Protein AF-A0A9X0A3I8-F1 (afdb_monomer_lite)

Foldseek 3Di:
DVVVVVVVVVVVVVVVVVVVVVVVVVVVVVVVVVVVVVVVVVVVVVVVVVVVVVLVVLQKWKKWKFWPDFAFQPDDDPPPDPPDDDDDDDDDDDDDDDDDDDDDDDDDDDDDDDDDDDPPVPPPQDLRLVLQVLLVVPVQLVVQLVCCCCPVLVWAFDDFDGSTTMTITGDPALVSLVSVVVCQVVCVNQVSNCVSRVDPVSCVVSNTPDIHMDIDTDVVSSVSSNVSRDDPVPPDDD

Structure (mmCIF, N/CA/C/O backbone):
data_AF-A0A9X0A3I8-F1
#
_entry.id   AF-A0A9X0A3I8-F1
#
loop_
_atom_site.group_PDB
_atom_site.id
_atom_site.type_symbol
_atom_site.label_atom_id
_atom_site.label_alt_id
_atom_site.label_comp_id
_atom_site.label_asym_id
_atom_site.label_entity_id
_atom_site.label_seq_id
_atom_site.pdbx_PDB_ins_code
_atom_site.Cartn_x
_atom_site.Cartn_y
_atom_site.Cartn_z
_atom_site.occupancy
_atom_site.B_iso_or_equiv
_atom_site.auth_seq_id
_atom_site.auth_comp_id
_atom_site.auth_asym_id
_atom_site.auth_atom_id
_atom_site.pdbx_PDB_model_num
ATOM 1 N N . MET A 1 1 ? -53.015 10.869 75.322 1.00 75.69 1 MET A N 1
ATOM 2 C CA . MET A 1 1 ? -53.652 10.771 73.984 1.00 75.69 1 MET A CA 1
ATOM 3 C C . MET A 1 1 ? -52.998 11.677 72.939 1.00 75.69 1 MET A C 1
ATOM 5 O O . MET A 1 1 ? -52.581 11.148 71.920 1.00 75.69 1 MET A O 1
ATOM 9 N N . LYS A 1 2 ? -52.857 12.996 73.162 1.00 89.44 2 LYS A N 1
ATOM 10 C CA . LYS A 1 2 ? -52.248 13.924 72.181 1.00 89.44 2 LYS A CA 1
ATOM 11 C C . LYS A 1 2 ? -50.788 13.577 71.830 1.00 89.44 2 LYS A C 1
ATOM 13 O O . LYS A 1 2 ? -50.486 13.350 70.673 1.00 89.44 2 LYS A O 1
ATOM 18 N N . GLN A 1 3 ? -49.943 13.371 72.839 1.00 91.38 3 GLN A N 1
ATOM 19 C CA . GLN A 1 3 ? -48.523 13.037 72.652 1.00 91.38 3 GLN A CA 1
ATOM 20 C C . GLN A 1 3 ? -48.273 11.748 71.850 1.00 91.38 3 GLN A C 1
ATOM 22 O O . GLN A 1 3 ? -47.384 11.707 71.010 1.00 91.38 3 GLN A O 1
ATOM 27 N N . VAL A 1 4 ? -49.083 10.707 72.068 1.00 91.19 4 VAL A N 1
ATOM 28 C CA . VAL A 1 4 ? -48.993 9.446 71.306 1.00 91.19 4 VAL A CA 1
ATOM 29 C C . VAL A 1 4 ? -49.373 9.665 69.837 1.00 91.19 4 VAL A C 1
ATOM 31 O O . VAL A 1 4 ? -48.761 9.085 68.948 1.00 91.19 4 VAL A O 1
ATOM 34 N N . ARG A 1 5 ? -50.357 10.532 69.568 1.00 92.00 5 ARG A N 1
ATOM 35 C CA . ARG A 1 5 ? -50.772 10.894 68.207 1.00 92.00 5 ARG A CA 1
ATOM 36 C C . ARG A 1 5 ? -49.678 11.672 67.475 1.00 92.00 5 ARG A C 1
ATOM 38 O O . ARG A 1 5 ? -49.392 11.355 66.327 1.00 92.00 5 ARG A O 1
ATOM 45 N N . ASP A 1 6 ? -49.052 12.628 68.156 1.00 94.25 6 ASP A N 1
ATOM 46 C CA . ASP A 1 6 ? -47.972 13.441 67.591 1.00 94.25 6 ASP A CA 1
ATOM 47 C C . ASP A 1 6 ? -46.740 12.570 67.269 1.00 94.25 6 ASP A C 1
ATOM 49 O O . ASP A 1 6 ? -46.165 12.677 66.187 1.00 94.25 6 ASP A O 1
ATOM 53 N N . GLN A 1 7 ? -46.390 11.624 68.154 1.00 92.81 7 GLN A N 1
ATOM 54 C CA . GLN A 1 7 ? -45.328 10.640 67.900 1.00 92.81 7 GLN A CA 1
ATOM 55 C C . GLN A 1 7 ? -45.649 9.721 66.716 1.00 92.81 7 GLN A C 1
ATOM 57 O O . GLN A 1 7 ? -44.792 9.499 65.863 1.00 92.81 7 GLN A O 1
ATOM 62 N N . LEU A 1 8 ? -46.882 9.212 66.626 1.00 93.00 8 LEU A N 1
ATOM 63 C CA . LEU A 1 8 ? -47.307 8.364 65.509 1.00 93.00 8 LEU A CA 1
ATOM 64 C C . LEU A 1 8 ? -47.253 9.122 64.173 1.00 93.00 8 LEU A C 1
ATOM 66 O O . LEU A 1 8 ? -46.845 8.562 63.157 1.00 93.00 8 LEU A O 1
ATOM 70 N N . GLN A 1 9 ? -47.627 10.402 64.178 1.00 93.62 9 GLN A N 1
ATOM 71 C CA . GLN A 1 9 ? -47.572 11.255 62.996 1.00 93.62 9 GLN A CA 1
ATOM 72 C C . GLN A 1 9 ? -46.126 11.518 62.558 1.00 93.62 9 GLN A C 1
ATOM 74 O O . GLN A 1 9 ? -45.837 11.408 61.370 1.00 93.62 9 GLN A O 1
ATOM 79 N N . GLN A 1 10 ? -45.210 11.762 63.501 1.00 93.12 10 GLN A N 1
ATOM 80 C CA . GLN A 1 10 ? -43.783 11.916 63.207 1.00 93.12 10 GLN A CA 1
ATOM 81 C C . GLN A 1 10 ? -43.173 10.646 62.600 1.00 93.12 10 GLN A C 1
ATOM 83 O O . GLN A 1 10 ? -42.452 10.722 61.607 1.00 93.12 10 GLN A O 1
ATOM 88 N N . VAL A 1 11 ? -43.481 9.476 63.169 1.00 94.12 11 VAL A N 1
ATOM 89 C CA . VAL A 1 11 ? -43.005 8.187 62.642 1.00 94.12 11 VAL A CA 1
ATOM 90 C C . VAL A 1 11 ? -43.512 7.966 61.218 1.00 94.12 11 VAL A C 1
ATOM 92 O O . VAL A 1 11 ? -42.743 7.562 60.353 1.00 94.12 11 VAL A O 1
ATOM 95 N N . ASN A 1 12 ? -44.779 8.280 60.945 1.00 92.50 12 ASN A N 1
ATOM 96 C CA . ASN A 1 12 ? -45.363 8.108 59.617 1.00 92.50 12 ASN A CA 1
ATOM 97 C C . ASN A 1 12 ? -44.726 9.039 58.567 1.00 92.50 12 ASN A C 1
ATOM 99 O O . ASN A 1 12 ? -44.522 8.637 57.423 1.00 92.50 12 ASN A O 1
ATOM 103 N N . THR A 1 13 ? -44.377 10.271 58.953 1.00 94.62 13 THR A N 1
ATOM 104 C CA . THR A 1 13 ? -43.636 11.197 58.082 1.00 94.62 13 THR A CA 1
ATOM 105 C C . THR A 1 13 ? -42.234 10.668 57.790 1.00 94.62 13 THR A C 1
ATOM 107 O O . THR A 1 13 ? -41.889 10.529 56.624 1.00 94.62 13 THR A O 1
ATOM 110 N N . ASN A 1 14 ? -41.487 10.241 58.817 1.00 94.69 14 ASN A N 1
ATOM 111 C CA . ASN A 1 14 ? -40.156 9.655 58.630 1.00 94.69 14 ASN A CA 1
ATOM 112 C C . ASN A 1 14 ? -40.184 8.426 57.710 1.00 94.69 14 ASN A C 1
ATOM 114 O O . ASN A 1 14 ? -39.319 8.292 56.851 1.00 94.69 14 ASN A O 1
ATOM 118 N N . VAL A 1 15 ? -41.174 7.536 57.865 1.00 95.06 15 VAL A N 1
ATOM 119 C CA . VAL A 1 15 ? -41.326 6.360 56.991 1.00 95.06 15 VAL A CA 1
ATOM 120 C C . VAL A 1 15 ? -41.566 6.789 55.544 1.00 95.06 15 VAL A C 1
ATOM 122 O O . VAL A 1 15 ? -40.943 6.235 54.643 1.00 95.06 15 VAL A O 1
ATOM 125 N N . ARG A 1 16 ? -42.418 7.794 55.305 1.00 94.56 16 ARG A N 1
ATOM 126 C CA . ARG A 1 16 ? -42.680 8.315 53.955 1.00 94.56 16 ARG A CA 1
ATOM 127 C C . ARG A 1 16 ? -41.427 8.927 53.327 1.00 94.56 16 ARG A C 1
ATOM 129 O O . ARG A 1 16 ? -41.131 8.622 52.176 1.00 94.56 16 ARG A O 1
ATOM 136 N N . ASP A 1 17 ? -40.686 9.727 54.086 1.00 95.00 17 ASP A N 1
ATOM 137 C CA . ASP A 1 17 ? -39.448 10.360 53.620 1.00 95.00 17 ASP A CA 1
ATOM 138 C C . ASP A 1 17 ? -38.384 9.300 53.291 1.00 95.00 17 ASP A C 1
ATOM 140 O O . ASP A 1 17 ? -37.730 9.355 52.251 1.00 95.00 17 ASP A O 1
ATOM 144 N N . GLN A 1 18 ? -38.269 8.262 54.124 1.00 94.81 18 GLN A N 1
ATOM 145 C CA . GLN A 1 18 ? -37.358 7.140 53.892 1.00 94.81 18 GLN A CA 1
ATOM 146 C C . GLN A 1 18 ? -37.780 6.296 52.676 1.00 94.81 18 GLN A C 1
ATOM 148 O O . GLN A 1 18 ? -36.931 5.791 51.938 1.00 94.81 18 GLN A O 1
ATOM 153 N N . GLN A 1 19 ? -39.086 6.159 52.427 1.00 94.75 19 GLN A N 1
ATOM 154 C CA . GLN A 1 19 ? -39.614 5.521 51.221 1.00 94.75 19 GLN A CA 1
ATOM 155 C C . GLN A 1 19 ? -39.255 6.327 49.964 1.00 94.75 19 GLN A C 1
ATOM 157 O O . GLN A 1 19 ? -38.851 5.730 48.969 1.00 94.75 19 GLN A O 1
ATOM 162 N N . GLN A 1 20 ? -39.355 7.661 50.024 1.00 95.69 20 GLN A N 1
ATOM 163 C CA . GLN A 1 20 ? -39.014 8.552 48.913 1.00 95.69 20 GLN A CA 1
ATOM 164 C C . GLN A 1 20 ? -37.526 8.470 48.565 1.00 95.69 20 GLN A C 1
ATOM 166 O O . GLN A 1 20 ? -37.186 8.259 47.407 1.00 95.69 20 GLN A O 1
ATOM 171 N N . VAL A 1 21 ? -36.643 8.517 49.565 1.00 96.31 21 VAL A N 1
ATOM 172 C CA . VAL A 1 21 ? -35.193 8.371 49.352 1.00 96.31 21 VAL A CA 1
ATOM 173 C C . VAL A 1 21 ? -34.853 7.044 48.663 1.00 96.31 21 VAL A C 1
ATOM 175 O O . VAL A 1 21 ? -33.993 7.003 47.789 1.00 96.31 21 VAL A O 1
ATOM 178 N N . ASN A 1 22 ? -35.540 5.950 49.006 1.00 95.56 22 ASN A N 1
ATOM 179 C CA . ASN A 1 22 ? -35.328 4.664 48.334 1.00 95.56 22 ASN A CA 1
ATOM 180 C C . ASN A 1 22 ? -35.765 4.668 46.860 1.00 95.56 22 ASN A C 1
ATOM 182 O O . ASN A 1 22 ? -35.171 3.949 46.055 1.00 95.56 22 ASN A O 1
ATOM 186 N N . VAL A 1 23 ? -36.806 5.431 46.511 1.00 96.31 23 VAL A N 1
ATOM 187 C CA . VAL A 1 23 ? -37.228 5.622 45.115 1.00 96.31 23 VAL A CA 1
ATOM 188 C C . VAL A 1 23 ? -36.182 6.450 44.375 1.00 96.31 23 VAL A C 1
ATOM 190 O O . VAL A 1 23 ? -35.670 5.983 43.363 1.00 96.31 23 VAL A O 1
ATOM 193 N N . ASP A 1 24 ? -35.767 7.586 44.937 1.00 97.19 24 ASP A N 1
ATOM 194 C CA . ASP A 1 24 ? -34.771 8.471 44.323 1.00 97.19 24 ASP A CA 1
ATOM 195 C C . ASP A 1 24 ? -33.435 7.744 44.077 1.00 97.19 24 ASP A C 1
ATOM 197 O O . ASP A 1 24 ? -32.852 7.849 42.998 1.00 97.19 24 ASP A O 1
ATOM 201 N N . ILE A 1 25 ? -32.964 6.943 45.043 1.00 97.12 25 ILE A N 1
ATOM 202 C CA . ILE A 1 25 ? -31.752 6.120 44.886 1.00 97.12 25 ILE A CA 1
ATOM 203 C C . ILE A 1 25 ? -31.923 5.105 43.753 1.00 97.12 25 ILE A C 1
ATOM 205 O O . ILE A 1 25 ? -30.993 4.881 42.978 1.00 97.12 25 ILE A O 1
ATOM 209 N N . ARG A 1 26 ? -33.092 4.464 43.644 1.00 97.00 26 ARG A N 1
ATOM 210 C CA . ARG A 1 26 ? -33.352 3.485 42.582 1.00 97.00 26 ARG A CA 1
ATOM 211 C C . ARG A 1 26 ? -33.314 4.146 41.209 1.00 97.00 26 ARG A C 1
ATOM 213 O O . ARG A 1 26 ? -32.703 3.581 40.304 1.00 97.00 26 ARG A O 1
ATOM 220 N N . ASP A 1 27 ? -33.923 5.316 41.078 1.00 97.62 27 ASP A N 1
ATOM 221 C CA . ASP A 1 27 ? -33.960 6.065 39.825 1.00 97.62 27 ASP A CA 1
ATOM 222 C C . ASP A 1 27 ? -32.547 6.519 39.427 1.00 97.62 27 ASP A C 1
ATOM 224 O O . ASP A 1 27 ? -32.133 6.322 38.284 1.00 97.62 27 ASP A O 1
ATOM 228 N N . GLN A 1 28 ? -31.747 7.000 40.387 1.00 97.31 28 GLN A N 1
ATOM 229 C CA . GLN A 1 28 ? -30.330 7.315 40.162 1.00 97.31 28 GLN A CA 1
ATOM 230 C C . GLN A 1 28 ? -29.519 6.087 39.730 1.00 97.31 28 GLN A C 1
ATOM 232 O O . GLN A 1 28 ? -28.737 6.167 38.784 1.00 97.31 28 GLN A O 1
ATOM 237 N N . LEU A 1 29 ? -29.707 4.932 40.379 1.00 96.69 29 LEU A N 1
ATOM 238 C CA . LEU A 1 29 ? -29.025 3.691 39.996 1.00 96.69 29 LEU A CA 1
ATOM 239 C C . LEU A 1 29 ? -29.421 3.227 38.589 1.00 96.69 29 LEU A C 1
ATOM 241 O O . LEU A 1 29 ? -28.570 2.739 37.844 1.00 96.69 29 LEU A O 1
ATOM 245 N N . GLN A 1 30 ? -30.690 3.385 38.208 1.00 97.06 30 GLN A N 1
ATOM 246 C CA . GLN A 1 30 ? -31.147 3.088 36.851 1.00 97.06 30 GLN A CA 1
ATOM 247 C C . GLN A 1 30 ? -30.516 4.031 35.828 1.00 97.06 30 GLN A C 1
ATOM 249 O O . GLN A 1 30 ? -30.031 3.558 34.800 1.00 97.06 30 GLN A O 1
ATOM 254 N N . GLN A 1 31 ? -30.460 5.329 36.129 1.00 97.44 31 GLN A N 1
ATOM 255 C CA . GLN A 1 31 ? -29.823 6.319 35.268 1.00 97.44 31 GLN A CA 1
ATOM 256 C C . GLN A 1 31 ? -28.335 6.010 35.066 1.00 97.44 31 GLN A C 1
ATOM 258 O O . GLN A 1 31 ? -27.887 5.920 33.927 1.00 97.44 31 GLN A O 1
ATOM 263 N N . ILE A 1 32 ? -27.594 5.747 36.147 1.00 97.31 32 ILE A N 1
ATOM 264 C CA . ILE A 1 32 ? -26.177 5.358 36.075 1.00 97.31 32 ILE A CA 1
ATOM 265 C C . ILE A 1 32 ? -26.017 4.063 35.271 1.00 97.31 32 ILE A C 1
ATOM 267 O O . ILE A 1 32 ? -25.112 3.947 34.450 1.00 97.31 32 ILE A O 1
ATOM 271 N N . SER A 1 33 ? -26.899 3.077 35.464 1.00 97.81 33 SER A N 1
ATOM 272 C CA . SER A 1 33 ? -26.845 1.828 34.699 1.00 97.81 33 SER A CA 1
ATOM 273 C C . SER A 1 33 ? -27.061 2.046 33.201 1.00 97.81 33 SER A C 1
ATOM 275 O O . SER A 1 33 ? -26.427 1.352 32.402 1.00 97.81 33 SER A O 1
ATOM 277 N N . MET A 1 34 ? -27.951 2.965 32.820 1.00 97.25 34 MET A N 1
ATOM 278 C CA . MET A 1 34 ? -28.146 3.351 31.423 1.00 97.25 34 MET A CA 1
ATOM 279 C C . MET A 1 34 ? -26.907 4.059 30.879 1.00 97.25 34 MET A C 1
ATOM 281 O O . MET A 1 34 ? -26.377 3.628 29.864 1.00 97.25 34 MET A O 1
ATOM 285 N N . GLU A 1 35 ? -26.385 5.050 31.600 1.00 97.81 35 GLU A N 1
ATOM 286 C CA . GLU A 1 35 ? -25.208 5.821 31.187 1.00 97.81 35 GLU A CA 1
ATOM 287 C C . GLU A 1 35 ? -23.963 4.936 31.010 1.00 97.81 35 GLU A C 1
ATOM 289 O O . GLU A 1 35 ? -23.257 5.038 30.009 1.00 97.81 35 GLU A O 1
ATOM 294 N N . VAL A 1 36 ? -23.734 3.983 31.920 1.00 97.38 36 VAL A N 1
ATOM 295 C CA . VAL A 1 36 ? -22.651 2.993 31.791 1.00 97.38 36 VAL A CA 1
ATOM 296 C C . VAL A 1 36 ? -22.848 2.105 30.562 1.00 97.38 36 VAL A C 1
ATOM 298 O O . VAL A 1 36 ? -21.876 1.796 29.874 1.00 97.38 36 VAL A O 1
ATOM 301 N N . ARG A 1 37 ? -24.084 1.686 30.262 1.00 97.75 37 ARG A N 1
ATOM 302 C CA . AR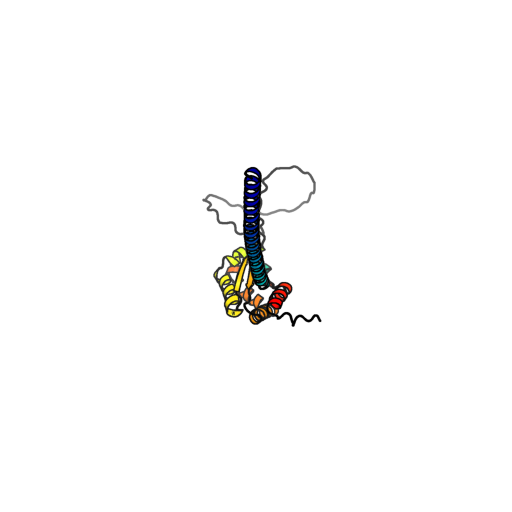G A 1 37 ? -24.380 0.868 29.076 1.00 97.75 37 ARG A CA 1
ATOM 303 C C . ARG A 1 37 ? -24.134 1.650 27.789 1.00 97.75 37 ARG A C 1
ATOM 305 O O . ARG A 1 37 ? -23.524 1.107 26.872 1.00 97.75 37 ARG A O 1
ATOM 312 N N . ASP A 1 38 ? -24.566 2.904 27.745 1.00 97.25 38 ASP A N 1
ATOM 313 C CA . ASP A 1 38 ? -24.389 3.776 26.586 1.00 97.25 38 ASP A CA 1
ATOM 314 C C . ASP A 1 38 ? -22.899 4.050 26.350 1.00 97.25 38 ASP A C 1
ATOM 316 O O . ASP A 1 38 ? -22.404 3.881 25.235 1.00 97.25 38 ASP A O 1
ATOM 320 N N . GLN A 1 39 ? -22.142 4.352 27.409 1.00 96.94 39 GLN A N 1
ATOM 321 C CA . GLN A 1 39 ? -20.694 4.531 27.308 1.00 96.94 39 GLN A CA 1
ATOM 322 C C . GLN A 1 39 ? -19.982 3.241 26.878 1.00 96.94 39 GLN A C 1
ATOM 324 O O . GLN A 1 39 ? -19.048 3.283 26.074 1.00 96.94 39 GLN A O 1
ATOM 329 N N . GLN A 1 40 ? -20.425 2.085 27.379 1.00 96.50 40 GLN A N 1
ATOM 330 C CA . GLN A 1 40 ? -19.893 0.794 26.953 1.00 96.50 40 GLN A CA 1
ATOM 331 C C . GLN A 1 40 ? -20.155 0.551 25.463 1.00 96.50 40 GLN A C 1
ATOM 333 O O . GLN A 1 40 ? -19.263 0.064 24.770 1.00 96.50 40 GLN A O 1
ATOM 338 N N . GLN A 1 41 ? -21.336 0.918 24.960 1.00 97.75 41 GLN A N 1
ATOM 339 C CA . GLN A 1 41 ? -21.661 0.799 23.542 1.00 97.75 41 GLN A CA 1
ATOM 340 C C . GLN A 1 41 ? -20.770 1.705 22.687 1.00 97.75 41 GLN A C 1
ATOM 342 O O . GLN A 1 41 ? -20.182 1.233 21.719 1.00 97.75 41 GLN A O 1
ATOM 347 N N . VAL A 1 42 ? -20.573 2.962 23.098 1.00 97.69 42 VAL A N 1
ATOM 348 C CA . VAL A 1 42 ? -19.651 3.887 22.418 1.00 97.69 42 VAL A CA 1
ATOM 349 C C . VAL A 1 42 ? -18.238 3.303 22.337 1.00 97.69 42 VAL A C 1
ATOM 351 O O . VAL A 1 42 ? -17.600 3.371 21.288 1.00 97.69 42 VAL A O 1
ATOM 354 N N . ASN A 1 43 ? -17.748 2.686 23.415 1.00 96.44 43 ASN A N 1
ATOM 355 C CA . ASN A 1 43 ? -16.424 2.061 23.423 1.00 96.44 43 ASN A CA 1
ATOM 356 C C . ASN A 1 43 ? -16.341 0.862 22.463 1.00 96.44 43 ASN A C 1
ATOM 358 O O . ASN A 1 43 ? -15.328 0.685 21.784 1.00 96.44 43 ASN A O 1
ATOM 362 N N . VAL A 1 44 ? -17.396 0.042 22.390 1.00 97.25 44 VAL A N 1
ATOM 363 C CA . VAL A 1 44 ? -17.482 -1.082 21.443 1.00 97.25 44 VAL A CA 1
ATOM 364 C C . VAL A 1 44 ? -17.450 -0.573 20.005 1.00 97.25 44 VAL A C 1
ATOM 366 O O . VAL A 1 44 ? -16.663 -1.079 19.204 1.00 97.25 44 VAL A O 1
ATOM 369 N N . ASP A 1 45 ? -18.238 0.452 19.693 1.00 96.81 45 ASP A N 1
ATOM 370 C CA . ASP A 1 45 ? -18.313 1.027 18.350 1.00 96.81 45 ASP A CA 1
ATOM 371 C C . ASP A 1 45 ? -16.965 1.640 17.934 1.00 96.81 45 ASP A C 1
ATOM 373 O O . ASP A 1 45 ? -16.495 1.426 16.815 1.00 96.81 45 ASP A O 1
ATOM 377 N N . GLN A 1 46 ? -16.280 2.335 18.852 1.00 96.88 46 GLN A N 1
ATOM 378 C CA . GLN A 1 46 ? -14.928 2.853 18.617 1.00 96.88 46 GLN A CA 1
ATOM 379 C C . GLN A 1 46 ? -13.920 1.733 18.346 1.00 96.88 46 GLN A C 1
ATOM 381 O O . GLN A 1 46 ? -13.116 1.842 17.421 1.00 96.88 46 GLN A O 1
ATOM 386 N N . PHE A 1 47 ? -13.958 0.647 19.120 1.00 96.06 47 PHE A N 1
ATOM 387 C CA . PHE A 1 47 ? -13.062 -0.490 18.913 1.00 96.06 47 PHE A CA 1
ATOM 388 C C . PHE A 1 47 ? -13.318 -1.177 17.565 1.00 96.06 47 PHE A C 1
ATOM 390 O O . PHE A 1 47 ? -12.376 -1.490 16.838 1.00 96.06 47 PHE A O 1
ATOM 397 N N . GLN A 1 48 ? -14.586 -1.350 17.186 1.00 94.44 48 GLN A N 1
ATOM 398 C CA . GLN A 1 48 ? -14.955 -1.873 15.869 1.00 94.44 48 GLN A CA 1
ATOM 399 C C . GLN A 1 48 ? -14.462 -0.961 14.742 1.00 94.44 48 GLN A C 1
ATOM 401 O O . GLN A 1 48 ? -13.894 -1.448 13.764 1.00 94.44 48 GLN A O 1
ATOM 406 N N . GLN A 1 49 ? -14.612 0.356 14.894 1.00 93.69 49 GLN A N 1
ATOM 407 C CA . GLN A 1 49 ? -14.112 1.324 13.923 1.00 93.69 49 GLN A CA 1
ATOM 408 C C . GLN A 1 49 ? -12.582 1.271 13.798 1.00 93.69 49 GLN A C 1
ATOM 410 O O . GLN A 1 49 ? -12.051 1.351 12.690 1.00 93.69 49 GLN A O 1
ATOM 415 N N . LEU A 1 50 ? -11.861 1.121 14.912 1.00 90.31 50 LEU A N 1
ATOM 416 C CA . LEU A 1 50 ? -10.405 0.971 14.901 1.00 90.31 50 LEU A CA 1
ATOM 417 C C . LEU A 1 50 ? -9.974 -0.314 14.194 1.00 90.31 50 LEU A C 1
ATOM 419 O O . LEU A 1 50 ? -9.064 -0.254 13.369 1.00 90.31 50 LEU A O 1
ATOM 423 N N . ASN A 1 51 ? -10.654 -1.434 14.443 1.00 88.19 51 ASN A N 1
ATOM 424 C CA . ASN A 1 51 ? -10.363 -2.693 13.758 1.00 88.19 51 ASN A CA 1
ATOM 425 C C . ASN A 1 51 ? -10.600 -2.584 12.250 1.00 88.19 51 ASN A C 1
ATOM 427 O O . ASN A 1 51 ? -9.714 -2.934 11.485 1.00 88.19 51 ASN A O 1
ATOM 431 N N . GLN A 1 52 ? -11.711 -1.985 11.811 1.00 86.38 52 GLN A N 1
ATOM 432 C CA . GLN A 1 52 ? -11.960 -1.756 10.380 1.00 86.38 52 GLN A CA 1
ATOM 433 C C . GLN A 1 52 ? -10.871 -0.895 9.723 1.00 86.38 52 GLN A C 1
ATOM 435 O O . GLN A 1 52 ? -10.481 -1.128 8.578 1.00 86.38 52 GLN A O 1
ATOM 440 N N . ARG A 1 53 ? -10.362 0.121 10.432 1.00 87.62 53 ARG A N 1
ATOM 441 C CA . ARG A 1 53 ? -9.248 0.939 9.930 1.00 87.62 53 ARG A CA 1
ATOM 442 C C . ARG A 1 53 ? -7.949 0.147 9.880 1.00 87.62 53 ARG A C 1
ATOM 444 O O . ARG A 1 53 ? -7.189 0.330 8.935 1.00 87.62 53 ARG A O 1
ATOM 451 N N . LEU A 1 54 ? -7.695 -0.703 10.871 1.00 85.06 54 LEU A N 1
ATOM 452 C CA . LEU A 1 54 ? -6.524 -1.570 10.890 1.00 85.06 54 LEU A CA 1
ATOM 453 C C . LEU A 1 54 ? -6.574 -2.575 9.731 1.00 85.06 54 LEU A C 1
ATOM 455 O O . LEU A 1 54 ? -5.593 -2.685 9.005 1.00 85.06 54 LEU A O 1
ATOM 459 N N . ASP A 1 55 ? -7.733 -3.189 9.493 1.00 82.50 55 ASP A N 1
ATOM 460 C CA . ASP A 1 55 ? -8.004 -4.081 8.361 1.00 82.50 55 ASP A CA 1
ATOM 461 C C . ASP A 1 55 ? -7.778 -3.382 7.017 1.00 82.50 55 ASP A C 1
ATOM 463 O O . ASP A 1 55 ? -7.185 -3.938 6.101 1.00 82.50 55 ASP A O 1
ATOM 467 N N . TYR A 1 56 ? -8.182 -2.118 6.881 1.00 80.50 56 TYR A N 1
ATOM 468 C CA . TYR A 1 56 ? -7.865 -1.359 5.673 1.00 80.50 56 TYR A CA 1
ATOM 469 C C . TYR A 1 56 ? -6.350 -1.162 5.507 1.00 80.50 56 TYR A C 1
ATOM 471 O O . TYR A 1 56 ? -5.816 -1.341 4.412 1.00 80.50 56 TYR A O 1
ATOM 479 N N . LEU A 1 57 ? -5.636 -0.816 6.584 1.00 79.31 57 LEU A N 1
ATOM 480 C CA . LEU A 1 57 ? -4.190 -0.598 6.529 1.00 79.31 57 LEU A CA 1
ATOM 481 C C . LEU A 1 57 ? -3.409 -1.877 6.192 1.00 79.31 57 LEU A C 1
ATOM 483 O O . LEU A 1 57 ? -2.376 -1.773 5.534 1.00 79.31 57 LEU A O 1
ATOM 487 N N . THR A 1 58 ? -3.887 -3.064 6.580 1.00 78.38 58 THR A N 1
ATOM 488 C CA . THR A 1 58 ? -3.237 -4.341 6.222 1.00 78.38 58 THR A CA 1
ATOM 489 C C . THR A 1 58 ? -3.373 -4.683 4.736 1.00 78.38 58 THR A C 1
ATOM 491 O O . THR A 1 58 ? -2.555 -5.435 4.211 1.00 78.38 58 THR A O 1
ATOM 494 N N . THR A 1 59 ? -4.335 -4.081 4.028 1.00 81.81 59 THR A N 1
ATOM 495 C CA . THR A 1 59 ? -4.477 -4.231 2.567 1.00 81.81 59 THR A CA 1
ATOM 496 C C . THR A 1 59 ? -3.600 -3.283 1.749 1.00 81.81 59 THR A C 1
ATOM 498 O O . THR A 1 59 ? -3.543 -3.416 0.523 1.00 81.81 59 THR A O 1
ATOM 501 N N . LEU A 1 60 ? -2.920 -2.325 2.392 1.00 88.69 60 LEU A N 1
ATOM 502 C CA . LEU A 1 60 ? -2.029 -1.398 1.700 1.00 88.69 60 LEU A CA 1
ATOM 503 C C . LEU A 1 60 ? -0.717 -2.088 1.332 1.00 88.69 60 LEU A C 1
ATOM 505 O O . LEU A 1 60 ? -0.037 -2.668 2.175 1.00 88.69 60 LEU A O 1
ATOM 509 N N . LEU A 1 61 ? -0.338 -1.957 0.066 1.00 94.00 61 LEU A N 1
ATOM 510 C CA . LEU A 1 61 ? 0.905 -2.475 -0.484 1.00 94.00 61 LEU A CA 1
ATOM 511 C C . LEU A 1 61 ? 1.722 -1.326 -1.075 1.00 94.00 61 LEU A C 1
ATOM 513 O O . LEU A 1 61 ? 1.193 -0.489 -1.812 1.00 94.00 61 LEU A O 1
ATOM 517 N N . SER A 1 62 ? 3.018 -1.286 -0.782 1.00 93.75 62 SER A N 1
ATOM 518 C CA . SER A 1 62 ? 3.909 -0.245 -1.288 1.00 93.75 62 SER A CA 1
ATOM 519 C C . SER A 1 62 ? 4.645 -0.702 -2.547 1.00 93.75 62 SER A C 1
ATOM 521 O O . SER A 1 62 ? 5.408 -1.664 -2.522 1.00 93.75 62 SER A O 1
ATOM 523 N N . VAL A 1 63 ? 4.481 0.036 -3.645 1.00 95.06 63 VAL A N 1
ATOM 524 C CA . VAL A 1 63 ? 5.316 -0.090 -4.845 1.00 95.06 63 VAL A CA 1
ATOM 525 C C . VAL A 1 63 ? 6.340 1.038 -4.824 1.00 95.06 63 VAL A C 1
ATOM 527 O O . VAL A 1 63 ? 6.018 2.201 -5.077 1.00 95.06 63 VAL A O 1
ATOM 530 N N . ARG A 1 64 ? 7.586 0.708 -4.481 1.00 94.44 64 ARG A N 1
ATOM 531 C CA . ARG A 1 64 ? 8.696 1.664 -4.442 1.00 94.44 64 ARG A CA 1
ATOM 532 C C . ARG A 1 64 ? 9.430 1.670 -5.772 1.00 94.44 64 ARG A C 1
ATOM 534 O O . ARG A 1 64 ? 9.835 0.617 -6.252 1.00 94.44 64 ARG A O 1
ATOM 541 N N . ILE A 1 65 ? 9.661 2.853 -6.324 1.00 94.00 65 ILE A N 1
ATOM 542 C CA . ILE A 1 65 ? 10.495 3.055 -7.504 1.00 94.00 65 ILE A CA 1
ATOM 543 C C . ILE A 1 65 ? 11.694 3.910 -7.092 1.00 94.00 65 ILE A C 1
ATOM 545 O O . ILE A 1 65 ? 11.540 5.017 -6.570 1.00 94.00 65 ILE A O 1
ATOM 549 N N . SER A 1 66 ? 12.888 3.374 -7.316 1.00 92.12 66 SER A N 1
ATOM 550 C CA . SER A 1 66 ? 14.167 3.985 -6.952 1.00 92.12 66 SER A CA 1
ATOM 551 C C . SER A 1 66 ? 15.056 4.138 -8.182 1.00 92.12 66 SER A C 1
ATOM 553 O O . SER A 1 66 ? 14.922 3.383 -9.145 1.00 92.12 66 SER A O 1
ATOM 555 N N . VAL A 1 67 ? 15.987 5.091 -8.144 1.00 91.50 67 VAL A N 1
ATOM 556 C CA . VAL A 1 67 ? 17.063 5.176 -9.140 1.00 91.50 67 VAL A CA 1
ATOM 557 C C . VAL A 1 67 ? 18.072 4.067 -8.837 1.00 91.50 67 VAL A C 1
ATOM 559 O O . VAL A 1 67 ? 18.565 3.979 -7.715 1.00 91.50 67 VAL A O 1
ATOM 562 N N . GLU A 1 68 ? 18.342 3.199 -9.811 1.00 92.25 68 GLU A N 1
ATOM 563 C CA . GLU A 1 68 ? 19.328 2.117 -9.691 1.00 92.25 68 GLU A CA 1
ATOM 564 C C . GLU A 1 68 ? 20.707 2.567 -10.177 1.00 92.25 68 GLU A C 1
ATOM 566 O O . GLU A 1 68 ? 21.706 2.351 -9.496 1.00 92.25 68 GLU A O 1
ATOM 571 N N . SER A 1 69 ? 20.761 3.218 -11.338 1.00 91.44 69 SER A N 1
ATOM 572 C CA . SER A 1 69 ? 21.993 3.765 -11.910 1.00 91.44 69 SER A CA 1
ATOM 573 C C . SER A 1 69 ? 21.682 4.844 -12.940 1.00 91.44 69 SER A C 1
ATOM 575 O O . SER A 1 69 ? 20.572 4.911 -13.461 1.00 91.44 69 SER A O 1
ATOM 577 N N . TYR A 1 70 ? 22.664 5.677 -13.269 1.00 91.81 70 TYR A N 1
ATOM 578 C CA . TYR A 1 70 ? 22.588 6.609 -14.389 1.00 91.81 70 TYR A CA 1
ATOM 579 C C . TYR A 1 70 ? 23.981 6.896 -14.940 1.00 91.81 70 TYR A C 1
ATOM 581 O O . TYR A 1 70 ? 24.971 6.818 -14.211 1.00 91.81 70 TYR A O 1
ATOM 589 N N . SER A 1 71 ? 24.042 7.247 -16.221 1.00 91.75 71 SER A N 1
ATOM 590 C CA . SER A 1 71 ? 25.282 7.595 -16.912 1.00 91.75 71 SER A CA 1
ATOM 591 C C . SER A 1 71 ? 25.152 8.982 -17.537 1.00 91.75 71 SER A C 1
ATOM 593 O O . SER A 1 71 ? 24.175 9.223 -18.249 1.00 91.75 71 SER A O 1
ATOM 595 N N . PRO A 1 72 ? 26.104 9.906 -17.316 1.00 87.19 72 PRO A N 1
ATOM 596 C CA . PRO A 1 72 ? 26.076 11.205 -17.977 1.00 87.19 72 PRO A CA 1
ATOM 597 C C . PRO A 1 72 ? 26.210 11.036 -19.493 1.00 87.19 72 PRO A C 1
ATOM 599 O O . PRO A 1 72 ? 26.864 10.110 -19.984 1.00 87.19 72 PRO A O 1
ATOM 602 N N . SER A 1 73 ? 25.584 11.918 -20.267 1.00 79.12 73 SER A N 1
ATOM 603 C CA . SER A 1 73 ? 25.895 12.017 -21.693 1.00 79.12 73 SER A CA 1
ATOM 604 C C . SER A 1 73 ? 27.322 12.554 -21.844 1.00 79.12 73 SER A C 1
ATOM 606 O O . SER A 1 73 ? 27.643 13.594 -21.280 1.00 79.12 73 SER A O 1
ATOM 608 N N . GLY A 1 74 ? 28.190 11.834 -22.564 1.00 63.16 74 GLY A N 1
ATOM 609 C CA . GLY A 1 74 ? 29.636 12.085 -22.676 1.00 63.16 74 GLY A CA 1
ATOM 610 C C . GLY A 1 74 ? 30.061 13.361 -23.416 1.00 63.16 74 GLY A C 1
ATOM 611 O O . GLY A 1 74 ? 31.043 13.336 -24.154 1.00 63.16 74 GLY A O 1
ATOM 612 N N . GLN A 1 75 ? 29.357 14.477 -23.241 1.00 49.81 75 GLN A N 1
ATOM 613 C CA . GLN A 1 75 ? 29.883 15.790 -23.593 1.00 49.81 75 GLN A CA 1
ATOM 614 C C . GLN A 1 75 ? 30.728 16.292 -22.422 1.00 49.81 75 GLN A C 1
ATOM 616 O O . GLN A 1 75 ? 30.224 16.492 -21.320 1.00 49.81 75 GLN A O 1
ATOM 621 N N . THR A 1 76 ? 32.029 16.469 -22.653 1.00 41.66 76 THR A N 1
ATOM 622 C CA . THR A 1 76 ? 32.943 17.111 -21.707 1.00 41.66 76 THR A CA 1
ATOM 623 C C . THR A 1 76 ? 32.447 18.523 -21.408 1.00 41.66 76 THR A C 1
ATOM 625 O O . THR A 1 76 ? 32.698 19.454 -22.170 1.00 41.66 76 THR A O 1
ATOM 628 N N . ILE A 1 77 ? 31.759 18.685 -20.285 1.00 42.25 77 ILE A N 1
ATOM 629 C CA . ILE A 1 77 ? 31.555 19.971 -19.630 1.00 42.25 77 ILE A CA 1
ATOM 630 C C . ILE A 1 77 ? 32.137 19.807 -18.228 1.00 42.25 77 ILE A C 1
ATOM 632 O O . ILE A 1 77 ? 31.855 18.828 -17.539 1.00 42.25 77 ILE A O 1
ATOM 636 N N . SER A 1 78 ? 33.031 20.726 -17.857 1.00 37.59 78 SER A N 1
ATOM 637 C CA . SER A 1 78 ? 33.713 20.753 -16.562 1.00 37.59 78 SER A CA 1
ATOM 638 C C . SER A 1 78 ? 32.749 20.527 -15.383 1.00 37.59 78 SER A C 1
ATOM 640 O O . SER A 1 78 ? 31.597 20.956 -15.466 1.00 37.59 78 SER A O 1
ATOM 642 N N . PRO A 1 79 ? 33.204 19.953 -14.249 1.00 37.25 79 PRO A N 1
ATOM 643 C CA . PRO A 1 79 ? 32.339 19.503 -13.145 1.00 37.25 79 PRO A CA 1
ATOM 644 C C . PRO A 1 79 ? 31.601 20.609 -12.363 1.00 37.25 79 PRO A C 1
ATOM 646 O O . PRO A 1 79 ? 31.083 20.349 -11.283 1.00 37.25 79 PRO A O 1
ATOM 649 N N . SER A 1 80 ? 31.565 21.847 -12.858 1.00 42.72 80 SER A N 1
ATOM 650 C CA . SER A 1 80 ? 31.018 23.020 -12.171 1.00 42.72 80 SER A CA 1
ATOM 651 C C . SER A 1 80 ? 29.721 23.571 -12.777 1.00 42.72 80 SER A C 1
ATOM 653 O O . SER A 1 80 ? 29.330 24.687 -12.437 1.00 42.72 80 SER A O 1
ATOM 655 N N . HIS A 1 81 ? 29.025 22.836 -13.653 1.00 40.78 81 HIS A N 1
ATOM 656 C CA . HIS A 1 81 ? 27.802 23.348 -14.280 1.00 40.78 81 HIS A CA 1
ATOM 657 C C . HIS A 1 81 ? 26.628 22.363 -14.226 1.00 40.78 81 HIS A C 1
ATOM 659 O O . HIS A 1 81 ? 26.294 21.697 -15.199 1.00 40.78 81 HIS A O 1
ATOM 665 N N . PHE A 1 82 ? 25.928 22.340 -13.089 1.00 39.00 82 PHE A N 1
ATOM 666 C CA . PHE A 1 82 ? 24.468 22.278 -13.180 1.00 39.00 82 PHE A CA 1
ATOM 667 C C . PHE A 1 82 ? 24.002 23.582 -13.851 1.00 39.00 82 PHE A C 1
ATOM 669 O O . PHE A 1 82 ? 24.587 24.628 -13.558 1.00 39.00 82 PHE A O 1
ATOM 676 N N . PRO A 1 83 ? 23.001 23.564 -14.751 1.00 36.81 83 PRO A N 1
ATOM 677 C CA . PRO A 1 83 ? 22.618 24.767 -15.474 1.00 36.81 83 PRO A CA 1
ATOM 678 C C . PRO A 1 83 ? 22.089 25.817 -14.494 1.00 36.81 83 PRO A C 1
ATOM 680 O O . PRO A 1 83 ? 20.999 25.672 -13.936 1.00 36.81 83 PRO A O 1
ATOM 683 N N . ASN A 1 84 ? 22.874 26.875 -14.290 1.00 39.16 84 ASN A N 1
ATOM 684 C CA . ASN A 1 84 ? 22.401 28.099 -13.663 1.00 39.16 84 ASN A CA 1
ATOM 685 C C . ASN A 1 84 ? 21.512 28.847 -14.666 1.00 39.16 84 ASN A C 1
ATOM 687 O O . ASN A 1 84 ? 21.787 28.889 -15.865 1.00 39.16 84 ASN A O 1
ATOM 691 N N . VAL A 1 85 ? 20.414 29.405 -14.159 1.00 39.41 85 VAL A N 1
ATOM 692 C CA . VAL A 1 85 ? 19.425 30.193 -14.911 1.00 39.41 85 VAL A CA 1
ATOM 693 C C . VAL A 1 85 ? 20.122 31.381 -15.601 1.00 39.41 85 VAL A C 1
ATOM 695 O O . VAL A 1 85 ? 20.982 31.991 -14.967 1.00 39.41 85 VAL A O 1
ATOM 698 N N . PRO A 1 86 ? 19.779 31.763 -16.851 1.00 36.56 86 PRO A N 1
ATOM 699 C CA . PRO A 1 86 ? 20.389 32.931 -17.474 1.00 36.56 86 PRO A CA 1
ATOM 700 C C . PRO A 1 86 ? 19.898 34.202 -16.777 1.00 36.56 86 PRO A C 1
ATOM 702 O O . PRO A 1 86 ? 18.751 34.620 -16.944 1.00 36.56 86 PRO A O 1
ATOM 705 N N . GLU A 1 87 ? 20.778 34.816 -15.995 1.00 30.19 87 GLU A N 1
ATOM 706 C CA . GLU A 1 87 ? 20.625 36.190 -15.540 1.00 30.19 87 GLU A CA 1
ATOM 707 C C . GLU A 1 87 ? 20.939 37.121 -16.721 1.00 30.19 87 GLU A C 1
ATOM 709 O O . GLU A 1 87 ? 22.001 37.042 -17.341 1.00 30.19 87 GLU A O 1
ATOM 714 N N . LEU A 1 88 ? 19.971 37.967 -17.082 1.00 34.47 88 LEU A N 1
ATOM 715 C CA . LEU A 1 88 ? 20.107 39.016 -18.092 1.00 34.47 88 LEU A CA 1
ATOM 716 C C . LEU A 1 88 ? 21.293 39.918 -17.737 1.00 34.47 88 LEU A C 1
ATOM 718 O O . LEU A 1 88 ? 21.199 40.697 -16.792 1.00 34.47 88 LEU A O 1
ATOM 722 N N . GLN A 1 89 ? 22.377 39.864 -18.515 1.00 31.42 89 GLN A N 1
ATOM 723 C CA . GLN A 1 89 ? 23.459 40.834 -18.384 1.00 31.42 89 GLN A CA 1
ATOM 724 C C . GLN A 1 89 ? 23.677 41.651 -19.653 1.00 31.42 89 GLN A C 1
ATOM 726 O O . GLN A 1 89 ? 23.811 41.160 -20.774 1.00 31.42 89 GLN A O 1
ATOM 731 N N . VAL A 1 90 ? 23.648 42.951 -19.387 1.00 27.47 90 VAL A N 1
ATOM 732 C CA . VAL A 1 90 ? 23.873 44.093 -20.254 1.00 27.47 90 VAL A CA 1
ATOM 733 C C . VAL A 1 90 ? 25.338 44.122 -20.694 1.00 27.47 90 VAL A C 1
ATOM 735 O O . VAL A 1 90 ? 26.241 43.748 -19.952 1.00 27.47 90 VAL A O 1
ATOM 738 N N . ALA A 1 91 ? 25.539 44.572 -21.930 1.00 30.92 91 ALA A N 1
ATOM 739 C CA . ALA A 1 91 ? 26.807 44.714 -22.631 1.00 30.92 91 ALA A CA 1
ATOM 740 C C . ALA A 1 91 ? 27.928 45.412 -21.836 1.00 30.92 91 ALA A C 1
ATOM 742 O O . ALA A 1 91 ? 27.658 46.392 -21.148 1.00 30.92 91 ALA A O 1
ATOM 743 N N . SER A 1 92 ? 29.186 45.011 -22.079 1.00 30.41 92 SER A N 1
ATOM 744 C CA . SER A 1 92 ? 30.254 45.903 -22.584 1.00 30.41 92 SER A CA 1
ATOM 745 C C . SER A 1 92 ? 31.621 45.194 -22.693 1.00 30.41 92 SER A C 1
ATOM 747 O O . SER A 1 92 ? 32.101 44.641 -21.712 1.00 30.41 92 SER A O 1
ATOM 749 N N . GLY A 1 93 ? 32.257 45.300 -23.871 1.00 27.50 93 GLY A N 1
ATOM 750 C CA . GLY A 1 93 ? 33.671 45.703 -24.020 1.00 27.50 93 GLY A CA 1
ATOM 751 C C . GLY A 1 93 ? 34.813 44.672 -23.912 1.00 27.50 93 GLY A C 1
ATOM 752 O O . GLY A 1 93 ? 35.072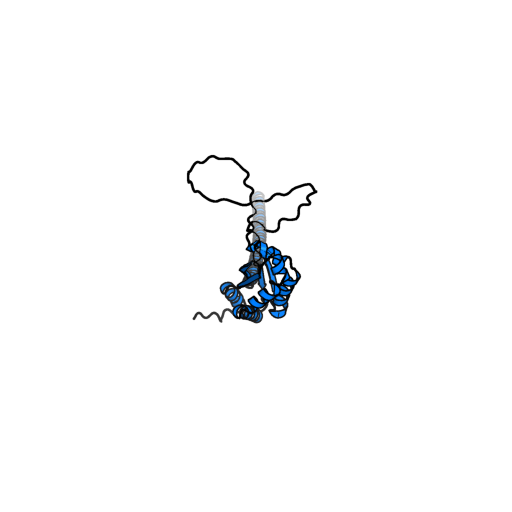 44.188 -22.825 1.00 27.50 93 GLY A O 1
ATOM 753 N N . SER A 1 94 ? 35.538 44.494 -25.040 1.00 32.69 94 SER A N 1
ATOM 754 C CA . SER A 1 94 ? 37.013 44.336 -25.240 1.00 32.69 94 SER A CA 1
ATOM 755 C C . SER A 1 94 ? 37.840 43.402 -24.328 1.00 32.69 94 SER A C 1
ATOM 757 O O . SER A 1 94 ? 37.661 43.371 -23.128 1.00 32.69 94 SER A O 1
ATOM 759 N N . GLU A 1 95 ? 38.893 42.688 -24.735 1.00 31.91 95 GLU A N 1
ATOM 760 C CA . GLU A 1 95 ? 39.690 42.554 -25.960 1.00 31.91 95 GLU A CA 1
ATOM 761 C C . GLU A 1 95 ? 40.651 41.351 -25.758 1.00 31.91 95 GLU A C 1
ATOM 763 O O . GLU A 1 95 ? 40.843 40.857 -24.649 1.00 31.91 95 GLU A O 1
ATOM 768 N N . ARG A 1 96 ? 41.256 40.874 -26.850 1.00 29.59 96 ARG A N 1
ATOM 769 C CA . ARG A 1 96 ? 42.202 39.741 -26.963 1.00 29.59 96 ARG A CA 1
ATOM 770 C C . ARG A 1 96 ? 43.510 39.906 -26.160 1.00 29.59 96 ARG A C 1
ATOM 772 O O . ARG A 1 96 ? 44.055 40.999 -26.156 1.00 29.59 96 ARG A O 1
ATOM 779 N N . MET A 1 97 ? 44.157 38.795 -25.762 1.00 25.88 97 MET A N 1
ATOM 780 C CA . MET A 1 97 ? 45.399 38.295 -26.407 1.00 25.88 97 MET A CA 1
ATOM 781 C C . MET A 1 97 ? 45.929 36.964 -25.836 1.00 25.88 97 MET A C 1
ATOM 783 O O . MET A 1 97 ? 45.620 36.540 -24.732 1.00 25.88 97 MET A O 1
ATOM 787 N N . VAL A 1 98 ? 46.703 36.311 -26.700 1.00 28.95 98 VAL A N 1
ATOM 788 C CA . VAL A 1 98 ? 47.281 34.960 -26.699 1.00 28.95 98 VAL A CA 1
ATOM 789 C C . VAL A 1 98 ? 48.643 34.929 -25.985 1.00 28.95 98 VAL A C 1
ATOM 791 O O . VAL A 1 98 ? 49.408 35.868 -26.179 1.00 28.95 98 VAL A O 1
ATOM 794 N N . ALA A 1 99 ? 48.984 33.833 -25.284 1.00 28.72 99 ALA A N 1
ATOM 795 C CA . ALA A 1 99 ? 50.207 33.012 -25.475 1.00 28.72 99 ALA A CA 1
ATOM 796 C C . ALA A 1 99 ? 50.493 32.058 -24.289 1.00 28.72 99 ALA A C 1
ATOM 798 O O . ALA A 1 99 ? 50.059 32.277 -23.167 1.00 28.72 99 ALA A O 1
ATOM 799 N N . VAL A 1 100 ? 51.202 30.972 -24.607 1.00 28.12 100 VAL A N 1
ATOM 800 C CA . VAL A 1 100 ? 51.358 29.687 -23.891 1.00 28.12 100 VAL A CA 1
ATOM 801 C C . VAL A 1 100 ? 52.749 29.612 -23.173 1.00 28.12 100 VAL A C 1
ATOM 803 O O . VAL A 1 100 ? 53.428 30.633 -23.120 1.00 28.12 100 VAL A O 1
ATOM 806 N N . PRO A 1 101 ? 53.221 28.458 -22.637 1.00 40.38 101 PRO A N 1
ATOM 807 C CA . PRO A 1 101 ? 53.422 28.125 -21.212 1.00 40.38 101 PRO A CA 1
ATOM 808 C C . PRO A 1 101 ? 54.917 28.040 -20.792 1.00 40.38 101 PRO A C 1
ATOM 810 O O . PRO A 1 101 ? 55.775 28.234 -21.640 1.00 40.38 101 PRO A O 1
ATOM 813 N N . ILE A 1 102 ? 55.244 27.661 -19.540 1.00 28.73 102 ILE A N 1
ATOM 814 C CA . ILE A 1 102 ? 56.450 26.873 -19.152 1.00 28.73 102 ILE A CA 1
ATOM 815 C C . ILE A 1 102 ? 56.274 26.272 -17.734 1.00 28.73 102 ILE A C 1
ATOM 817 O O . ILE A 1 102 ? 55.645 26.865 -16.862 1.00 28.73 102 ILE A O 1
ATOM 821 N N . HIS A 1 103 ? 56.807 25.057 -17.564 1.00 26.83 103 HIS A N 1
ATOM 822 C CA . HIS A 1 103 ? 56.716 24.115 -16.438 1.00 26.83 103 HIS A CA 1
ATOM 823 C C . HIS A 1 103 ? 57.614 24.389 -15.205 1.00 26.83 103 HIS A C 1
ATOM 825 O O . HIS A 1 103 ? 58.667 25.001 -15.331 1.00 26.83 103 HIS A O 1
ATOM 831 N N . GLN A 1 104 ? 57.220 23.716 -14.100 1.00 27.67 104 GLN A N 1
ATOM 832 C CA . GLN A 1 104 ? 57.999 23.122 -12.981 1.00 27.67 104 GLN A CA 1
ATOM 833 C C . GLN A 1 104 ? 58.626 24.036 -11.907 1.00 27.67 104 GLN A C 1
ATOM 835 O O . GLN A 1 104 ? 59.564 24.765 -12.180 1.00 27.67 104 GLN A O 1
ATOM 840 N N . GLU A 1 105 ? 58.194 23.905 -10.642 1.00 27.77 105 GLU A N 1
ATOM 841 C CA . GLU A 1 105 ? 58.755 22.989 -9.621 1.00 27.77 105 GLU A CA 1
ATOM 842 C C . GLU A 1 105 ? 57.927 23.007 -8.311 1.00 27.77 105 GLU A C 1
ATOM 844 O O . GLU A 1 105 ? 57.157 23.928 -8.047 1.00 27.77 105 GLU A O 1
ATOM 849 N N . GLN A 1 106 ? 58.054 21.931 -7.524 1.00 29.36 106 GLN A N 1
ATOM 850 C CA . GLN A 1 106 ? 57.394 21.661 -6.238 1.00 29.36 106 GLN A CA 1
ATOM 851 C C . GLN A 1 106 ? 57.969 22.498 -5.083 1.00 29.36 106 GLN A C 1
ATOM 853 O O . GLN A 1 106 ? 59.172 22.732 -5.045 1.00 29.36 106 GLN A O 1
ATOM 858 N N . SER A 1 107 ? 57.154 22.811 -4.066 1.00 28.06 107 SER A N 1
ATOM 859 C CA . SER A 1 107 ? 57.596 23.023 -2.671 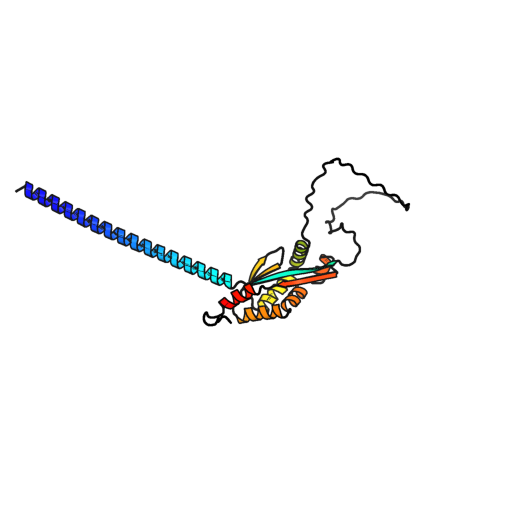1.00 28.06 107 SER A CA 1
ATOM 860 C C . SER A 1 107 ? 56.412 22.915 -1.696 1.00 28.06 107 SER A C 1
ATOM 862 O O . SER A 1 107 ? 55.382 23.552 -1.894 1.00 28.06 107 SER A O 1
ATOM 864 N N . GLN A 1 108 ? 56.559 22.090 -0.656 1.00 28.27 108 GLN A N 1
ATOM 865 C CA . GLN A 1 108 ? 55.652 21.985 0.495 1.00 28.27 108 GLN A CA 1
ATOM 866 C C . GLN A 1 108 ? 56.036 23.018 1.571 1.00 28.27 108 GLN A C 1
ATOM 868 O O . GLN A 1 108 ? 57.225 23.191 1.821 1.00 28.27 108 GLN A O 1
ATOM 873 N N . SER A 1 109 ? 55.057 23.613 2.264 1.00 28.70 109 SER A N 1
ATOM 874 C CA . SER A 1 109 ? 55.166 24.019 3.680 1.00 28.70 109 SER A CA 1
ATOM 875 C C . SER A 1 109 ? 53.796 24.393 4.255 1.00 28.70 109 SER A C 1
ATOM 877 O O . SER A 1 109 ? 52.996 25.050 3.595 1.00 28.70 109 SER A O 1
ATOM 879 N N . GLU A 1 110 ? 53.571 23.973 5.498 1.00 30.28 110 GLU A N 1
ATOM 880 C CA . GLU A 1 110 ? 52.448 24.287 6.387 1.00 30.28 110 GLU A CA 1
ATOM 881 C C . GLU A 1 110 ? 52.424 25.762 6.830 1.00 30.28 110 GLU A C 1
ATOM 883 O O . GLU A 1 110 ? 53.468 26.416 6.877 1.00 30.28 110 GLU A O 1
ATOM 888 N N . GLY A 1 111 ? 51.243 26.248 7.239 1.00 27.89 111 GLY A N 1
ATOM 889 C CA . GLY A 1 111 ? 51.070 27.501 7.984 1.00 27.89 111 GLY A CA 1
ATOM 890 C C . GLY A 1 111 ? 49.652 28.065 7.874 1.00 27.89 111 GLY A C 1
ATOM 891 O O . GLY A 1 111 ? 49.280 28.596 6.835 1.00 27.89 111 GLY A O 1
ATOM 892 N N . ALA A 1 112 ? 48.858 27.913 8.934 1.00 34.72 112 ALA A N 1
ATOM 893 C CA . ALA A 1 112 ? 47.490 28.411 9.050 1.00 34.72 112 ALA A CA 1
ATOM 894 C C . ALA A 1 112 ? 47.439 29.935 9.230 1.00 34.72 112 ALA A C 1
ATOM 896 O O . ALA A 1 112 ? 48.245 30.469 9.981 1.00 34.72 112 ALA A O 1
ATOM 897 N N . GLU A 1 113 ? 46.435 30.592 8.645 1.00 32.72 113 GLU A N 1
ATOM 898 C CA . GLU A 1 113 ? 45.739 31.713 9.284 1.00 32.72 113 GLU A CA 1
ATOM 899 C C . GLU A 1 113 ? 44.383 31.971 8.612 1.00 32.72 113 GLU A C 1
ATOM 901 O O . GLU A 1 113 ? 44.225 31.899 7.394 1.00 32.72 113 GLU A O 1
ATOM 906 N N . GLU A 1 114 ? 43.388 32.180 9.467 1.00 35.12 114 GLU A N 1
ATOM 907 C CA . GLU A 1 114 ? 41.973 32.339 9.169 1.00 35.12 114 GLU A CA 1
ATOM 908 C C . GLU A 1 114 ? 41.701 33.620 8.371 1.00 35.12 114 GLU A C 1
ATOM 910 O O . GLU A 1 114 ? 42.070 34.715 8.789 1.00 35.12 114 GLU A O 1
ATOM 915 N N . THR A 1 115 ? 40.930 33.511 7.287 1.00 29.53 115 THR A N 1
ATOM 916 C CA . THR A 1 115 ? 40.081 34.622 6.852 1.00 29.53 115 THR A CA 1
ATOM 917 C C . THR A 1 115 ? 38.677 34.104 6.606 1.00 29.53 115 THR A C 1
ATOM 919 O O . THR A 1 115 ? 38.397 33.405 5.633 1.00 29.53 115 THR A O 1
ATOM 922 N N . SER A 1 116 ? 37.814 34.457 7.546 1.00 44.41 116 SER A N 1
ATOM 923 C CA . SER A 1 116 ? 36.362 34.478 7.484 1.00 44.41 116 SER A CA 1
ATOM 924 C C . SER A 1 116 ? 35.858 34.828 6.082 1.00 44.41 116 SER A C 1
ATOM 926 O O . SER A 1 116 ? 36.139 35.906 5.564 1.00 44.41 116 SER A O 1
ATOM 928 N N . GLY A 1 117 ? 35.088 33.924 5.489 1.00 29.69 117 GLY A N 1
ATOM 929 C CA . GLY A 1 117 ? 34.476 34.116 4.182 1.00 29.69 117 GLY A CA 1
ATOM 930 C C . GLY A 1 117 ? 33.300 33.168 4.037 1.00 29.69 117 GLY A C 1
ATOM 931 O O . GLY A 1 117 ? 33.469 32.043 3.594 1.00 29.69 117 GLY A O 1
ATOM 932 N N . GLU A 1 118 ? 32.151 33.630 4.526 1.00 31.86 118 GLU A N 1
ATOM 933 C CA . GLU A 1 118 ? 30.796 33.251 4.118 1.00 31.86 118 GLU A CA 1
ATOM 934 C C . GLU A 1 118 ? 30.571 31.761 3.808 1.00 31.86 118 GLU A C 1
ATOM 936 O O . GLU A 1 118 ? 30.794 31.266 2.705 1.00 31.86 118 GLU A O 1
ATOM 941 N N . HIS A 1 119 ? 30.024 31.059 4.803 1.00 32.09 119 HIS A N 1
ATOM 942 C CA . HIS A 1 119 ? 29.350 29.779 4.627 1.00 32.09 119 HIS A CA 1
ATOM 943 C C . HIS A 1 119 ? 28.124 29.983 3.724 1.00 32.09 119 HIS A C 1
ATOM 945 O O . HIS A 1 119 ? 27.003 30.172 4.191 1.00 32.09 119 HIS A O 1
ATOM 951 N N . LEU A 1 120 ? 28.350 29.998 2.411 1.00 39.59 120 LEU A N 1
ATOM 952 C CA . LEU A 1 120 ? 27.297 29.801 1.433 1.00 39.59 120 LEU A CA 1
ATOM 953 C C . LEU A 1 120 ? 26.910 28.332 1.524 1.00 39.59 120 LEU A C 1
ATOM 955 O O . LEU A 1 120 ? 27.596 27.449 1.011 1.00 39.59 120 LEU A O 1
ATOM 959 N N . GLU A 1 121 ? 25.821 28.104 2.247 1.00 39.62 121 GLU A N 1
ATOM 960 C CA . GLU A 1 121 ? 25.066 26.863 2.325 1.00 39.62 121 GLU A CA 1
ATOM 961 C C . GLU A 1 121 ? 24.635 26.480 0.900 1.00 39.62 121 GLU A C 1
ATOM 963 O O . GLU A 1 121 ? 23.550 26.802 0.411 1.00 39.62 121 GLU A O 1
ATOM 968 N N . GLY A 1 122 ? 25.558 25.852 0.171 1.00 37.44 122 GLY A N 1
ATOM 969 C CA . GLY A 1 122 ? 25.291 25.227 -1.105 1.00 37.44 122 GLY A CA 1
ATOM 970 C C . GLY A 1 122 ? 24.226 24.179 -0.854 1.00 37.44 122 GLY A C 1
ATOM 971 O O . GLY A 1 122 ? 24.475 23.191 -0.167 1.00 37.44 122 GLY A O 1
ATOM 972 N N . ASN A 1 123 ? 23.027 24.430 -1.371 1.00 48.00 123 ASN A N 1
ATOM 973 C CA . ASN A 1 123 ? 21.911 23.505 -1.328 1.00 48.00 123 ASN A CA 1
ATOM 974 C C . ASN A 1 123 ? 22.330 22.250 -2.109 1.00 48.00 123 ASN A C 1
ATOM 976 O O . ASN A 1 123 ? 22.148 22.171 -3.324 1.00 48.00 123 ASN A O 1
ATOM 980 N N . HIS A 1 124 ? 22.998 21.317 -1.425 1.00 48.84 124 HIS A N 1
ATOM 981 C CA . HIS A 1 124 ? 23.527 20.081 -1.984 1.00 48.84 124 HIS A CA 1
ATOM 982 C C . HIS A 1 124 ? 22.325 19.181 -2.255 1.00 48.84 124 HIS A C 1
ATOM 984 O O . HIS A 1 124 ? 21.941 18.329 -1.456 1.00 48.84 124 HIS A O 1
ATOM 990 N N . GLN A 1 125 ? 21.640 19.462 -3.359 1.00 57.50 125 GLN A N 1
ATOM 991 C CA . GLN A 1 125 ? 20.456 18.731 -3.746 1.00 57.50 125 GLN A CA 1
ATOM 992 C C . GLN A 1 125 ? 20.918 17.330 -4.136 1.00 57.50 125 GLN A C 1
ATOM 994 O O . GLN A 1 125 ? 21.653 17.159 -5.107 1.00 57.50 125 GLN A O 1
ATOM 999 N N . ASP A 1 126 ? 20.543 16.346 -3.319 1.00 77.06 126 ASP A N 1
ATOM 1000 C CA . ASP A 1 126 ? 20.790 14.933 -3.580 1.00 77.06 126 ASP A CA 1
ATOM 1001 C C . ASP A 1 126 ? 20.462 14.616 -5.060 1.00 77.06 126 ASP A C 1
ATOM 1003 O O . ASP A 1 126 ? 19.356 14.945 -5.516 1.00 77.06 126 ASP A O 1
ATOM 1007 N N . PRO A 1 127 ? 21.393 14.018 -5.833 1.00 75.88 127 PRO A N 1
ATOM 1008 C CA . PRO A 1 127 ? 21.190 13.737 -7.253 1.00 75.88 127 PRO A CA 1
ATOM 1009 C C . PRO A 1 127 ? 19.894 12.971 -7.538 1.00 75.88 127 PRO A C 1
ATOM 1011 O O . PRO A 1 127 ? 19.209 13.260 -8.521 1.00 75.88 127 PRO A O 1
ATOM 1014 N N . SER A 1 128 ? 19.497 12.056 -6.643 1.00 80.38 128 SER A N 1
ATOM 1015 C CA . SER A 1 128 ? 18.220 11.338 -6.752 1.00 80.38 128 SER A CA 1
ATOM 1016 C C . SER A 1 128 ? 17.021 12.282 -6.674 1.00 80.38 128 SER A C 1
ATOM 1018 O O . SER A 1 128 ? 16.096 12.195 -7.484 1.00 80.38 128 SER A O 1
ATOM 1020 N N . THR A 1 129 ? 17.041 13.229 -5.739 1.00 84.50 129 THR A N 1
ATOM 1021 C CA . THR A 1 129 ? 15.978 14.226 -5.568 1.00 84.50 129 THR A CA 1
ATOM 1022 C C . THR A 1 129 ? 15.790 15.092 -6.819 1.00 84.50 129 THR A C 1
ATOM 1024 O O . THR A 1 129 ? 14.650 15.367 -7.210 1.00 84.50 129 THR A O 1
ATOM 1027 N N . TYR A 1 130 ? 16.877 15.505 -7.480 1.00 87.00 130 TYR A N 1
ATOM 1028 C CA . TYR A 1 130 ? 16.794 16.247 -8.744 1.00 87.00 130 TYR A CA 1
ATOM 1029 C C . TYR A 1 130 ? 16.218 15.391 -9.881 1.00 87.00 130 TYR A C 1
ATOM 1031 O O . TYR A 1 130 ? 15.300 15.842 -10.570 1.00 87.00 130 TYR A O 1
ATOM 1039 N N . ILE A 1 131 ? 16.680 14.144 -10.027 1.00 90.75 131 ILE A N 1
ATOM 1040 C CA . ILE A 1 131 ? 16.166 13.202 -11.034 1.00 90.75 131 ILE A CA 1
ATOM 1041 C C . ILE A 1 131 ? 14.649 13.039 -10.892 1.00 90.75 131 ILE A C 1
ATOM 1043 O O . ILE A 1 131 ? 13.906 13.236 -11.856 1.00 90.75 131 ILE A O 1
ATOM 1047 N N . TRP A 1 132 ? 14.160 12.780 -9.677 1.00 90.94 132 TRP A N 1
ATOM 1048 C CA . TRP A 1 132 ? 12.725 12.640 -9.427 1.00 90.94 132 TRP A CA 1
ATOM 1049 C C . TRP A 1 132 ? 11.943 13.923 -9.689 1.00 90.94 132 TRP A C 1
ATOM 1051 O O . TRP A 1 132 ? 10.830 13.863 -10.211 1.00 90.94 132 TRP A O 1
ATOM 1061 N N . LYS A 1 133 ? 12.512 15.091 -9.374 1.00 90.12 133 LYS A N 1
ATOM 1062 C CA . LYS A 1 133 ? 11.889 16.381 -9.695 1.00 90.12 133 LYS A CA 1
ATOM 1063 C C . LYS A 1 133 ? 11.686 16.542 -11.202 1.00 90.12 133 LYS A C 1
ATOM 1065 O O . LYS A 1 133 ? 10.639 17.042 -11.610 1.00 90.12 133 LYS A O 1
ATOM 1070 N N . VAL A 1 134 ? 12.659 16.124 -12.013 1.00 91.38 134 VAL A N 1
ATOM 1071 C CA . VAL A 1 134 ? 12.556 16.187 -13.475 1.00 91.38 134 VAL A CA 1
ATOM 1072 C C . VAL A 1 134 ? 11.552 15.166 -13.992 1.00 91.38 134 VAL A C 1
ATOM 1074 O O . VAL A 1 134 ? 10.620 15.588 -14.668 1.00 91.38 134 VAL A O 1
ATOM 1077 N N . ILE A 1 135 ? 11.657 13.884 -13.623 1.00 91.31 135 ILE A N 1
ATOM 1078 C CA . ILE A 1 135 ? 10.705 12.837 -14.047 1.00 91.31 135 ILE A CA 1
ATOM 1079 C C . ILE A 1 135 ? 9.264 13.270 -13.753 1.00 91.31 135 ILE A C 1
ATOM 1081 O O . ILE A 1 135 ? 8.421 13.281 -14.642 1.00 91.31 135 ILE A O 1
ATOM 1085 N N . LEU A 1 136 ? 8.989 13.717 -12.523 1.00 89.50 136 LEU A N 1
ATOM 1086 C CA . LEU A 1 136 ? 7.643 14.112 -12.096 1.00 89.50 136 LEU A CA 1
ATOM 1087 C C . LEU A 1 136 ? 7.167 15.445 -12.697 1.00 89.50 136 LEU A C 1
ATOM 1089 O O . LEU A 1 136 ? 6.001 15.808 -12.528 1.00 89.50 136 LEU A O 1
ATOM 1093 N N . SER A 1 137 ? 8.040 16.191 -13.384 1.00 90.69 137 SER A N 1
ATOM 1094 C CA . SER A 1 137 ? 7.627 17.363 -14.163 1.00 90.69 137 SER A CA 1
ATOM 1095 C C . SER A 1 137 ? 6.933 16.976 -15.475 1.00 90.69 137 SER A C 1
ATOM 1097 O O . SER A 1 137 ? 6.103 17.744 -15.965 1.00 90.69 137 SER A O 1
ATOM 1099 N N . PHE A 1 138 ? 7.188 15.767 -15.987 1.00 91.19 138 PHE A N 1
ATOM 1100 C CA . PHE A 1 138 ? 6.496 15.187 -17.136 1.00 91.19 138 PHE A CA 1
ATOM 1101 C C . PHE A 1 138 ? 5.226 14.481 -16.651 1.00 91.19 138 PHE A C 1
ATOM 1103 O O . PHE A 1 138 ? 5.232 13.333 -16.219 1.00 91.19 138 PHE A O 1
ATOM 1110 N N . LYS A 1 139 ? 4.101 15.200 -16.657 1.00 89.38 139 LYS A N 1
ATOM 1111 C CA . LYS A 1 139 ? 2.844 14.677 -16.095 1.00 89.38 139 LYS A CA 1
ATOM 1112 C C . LYS A 1 139 ? 2.256 13.521 -16.903 1.00 89.38 139 LYS A C 1
ATOM 1114 O O . LYS A 1 139 ? 1.618 12.655 -16.317 1.00 89.38 139 LYS A O 1
ATOM 1119 N N . GLU A 1 140 ? 2.446 13.521 -18.219 1.00 91.00 140 GLU A N 1
ATOM 1120 C CA . GLU A 1 140 ? 1.890 12.505 -19.123 1.00 91.00 140 GLU A CA 1
ATOM 1121 C C . GLU A 1 140 ? 2.489 11.127 -18.838 1.00 91.00 140 GLU A C 1
ATOM 1123 O O . GLU A 1 140 ? 1.754 10.200 -18.515 1.00 91.00 140 GLU A O 1
ATOM 1128 N N . THR A 1 141 ? 3.819 11.027 -18.787 1.00 89.31 141 THR A N 1
ATOM 1129 C CA . THR A 1 141 ? 4.538 9.785 -18.457 1.00 89.31 141 THR A CA 1
ATOM 1130 C C . THR A 1 141 ? 4.139 9.219 -17.097 1.00 89.31 141 THR A C 1
ATOM 1132 O O . THR A 1 141 ? 3.988 8.007 -16.916 1.00 89.31 141 THR A O 1
ATOM 1135 N N . PHE A 1 142 ? 3.929 10.105 -16.124 1.00 89.75 142 PHE A N 1
ATOM 1136 C CA . PHE A 1 142 ? 3.465 9.723 -14.802 1.00 89.75 142 PHE A CA 1
ATOM 1137 C C . PHE A 1 142 ? 2.016 9.219 -14.813 1.00 89.75 142 PHE A C 1
ATOM 1139 O O . PHE A 1 142 ? 1.716 8.187 -14.210 1.00 89.75 142 PHE A O 1
ATOM 1146 N N . ASN A 1 143 ? 1.118 9.907 -15.520 1.00 91.88 143 ASN A N 1
ATOM 1147 C CA . ASN A 1 143 ? -0.275 9.488 -15.663 1.00 91.88 143 ASN A CA 1
ATOM 1148 C C . ASN A 1 143 ? -0.387 8.137 -16.377 1.00 91.88 143 ASN A C 1
ATOM 1150 O O . ASN A 1 143 ? -1.149 7.286 -15.926 1.00 91.88 143 ASN A O 1
ATOM 1154 N N . ASP A 1 144 ? 0.429 7.904 -17.401 1.00 93.12 144 ASP A N 1
ATOM 1155 C CA . ASP A 1 144 ? 0.487 6.643 -18.139 1.00 93.12 144 ASP A CA 1
ATOM 1156 C C . ASP A 1 144 ? 0.869 5.458 -17.245 1.00 93.12 144 ASP A C 1
ATOM 1158 O O . ASP A 1 144 ? 0.423 4.326 -17.473 1.00 93.12 144 ASP A O 1
ATOM 1162 N N . LEU A 1 145 ? 1.727 5.686 -16.243 1.00 94.06 145 LEU A N 1
ATOM 1163 C CA . LEU A 1 145 ? 2.067 4.678 -15.240 1.00 94.06 145 LEU A CA 1
ATOM 1164 C C . LEU A 1 145 ? 0.876 4.414 -14.313 1.00 94.06 145 LEU A C 1
ATOM 1166 O O . LEU A 1 145 ? 0.542 3.257 -14.060 1.00 94.06 145 LEU A O 1
ATOM 1170 N N . LEU A 1 146 ? 0.215 5.467 -13.825 1.00 93.62 146 LEU A N 1
ATOM 1171 C CA . LEU A 1 146 ? -0.963 5.320 -12.965 1.00 93.62 146 LEU A CA 1
ATOM 1172 C C . LEU A 1 146 ? -2.118 4.620 -13.688 1.00 93.62 146 LEU A C 1
ATOM 1174 O O . LEU A 1 146 ? -2.818 3.810 -13.080 1.00 93.62 146 LEU A O 1
ATOM 1178 N N . GLU A 1 147 ? -2.308 4.903 -14.974 1.00 95.06 147 GLU A N 1
ATOM 1179 C CA . GLU A 1 147 ? -3.299 4.234 -15.810 1.00 95.06 147 GLU A CA 1
ATOM 1180 C C . GLU A 1 147 ? -2.966 2.753 -15.984 1.00 95.06 147 GLU A C 1
ATOM 1182 O O . GLU A 1 147 ? -3.841 1.916 -15.787 1.00 95.06 147 GLU A O 1
ATOM 1187 N N . PHE A 1 148 ? -1.705 2.404 -16.253 1.00 94.38 148 PHE A N 1
ATOM 1188 C CA . PHE A 1 148 ? -1.282 1.003 -16.311 1.00 94.38 148 PHE A CA 1
ATOM 1189 C C . PHE A 1 148 ? -1.599 0.252 -15.008 1.00 94.38 148 PHE A C 1
ATOM 1191 O O . PHE A 1 148 ? -2.222 -0.810 -15.046 1.00 94.38 148 PHE A O 1
ATOM 1198 N N . LEU A 1 149 ? -1.239 0.822 -13.853 1.00 94.56 149 LEU A N 1
ATOM 1199 C CA . LEU A 1 149 ? -1.523 0.212 -12.551 1.00 94.56 149 LEU A CA 1
ATOM 1200 C C . LEU A 1 149 ? -3.035 0.005 -12.345 1.00 94.56 149 LEU A C 1
ATOM 1202 O O . LEU A 1 149 ? -3.466 -1.070 -11.929 1.00 94.56 149 LEU A O 1
ATOM 1206 N N . ARG A 1 150 ? -3.857 1.002 -12.682 1.00 94.38 150 ARG A N 1
ATOM 1207 C CA . ARG A 1 150 ? -5.313 0.936 -12.484 1.00 94.38 150 ARG A CA 1
ATOM 1208 C C . ARG A 1 150 ? -6.018 0.012 -13.468 1.00 94.38 150 ARG A C 1
ATOM 1210 O O . ARG A 1 150 ? -6.861 -0.776 -13.061 1.00 94.38 150 ARG A O 1
ATOM 1217 N N . VAL A 1 151 ? -5.706 0.132 -14.754 1.00 93.25 151 VAL A N 1
ATOM 1218 C CA . VAL A 1 151 ? -6.455 -0.516 -15.838 1.00 93.25 151 VAL A CA 1
ATOM 1219 C C . VAL A 1 151 ? -5.931 -1.919 -16.110 1.00 93.25 151 VAL A C 1
ATOM 1221 O O . VAL A 1 151 ? -6.729 -2.833 -16.292 1.00 93.25 151 VAL A O 1
ATOM 1224 N N . GLN A 1 152 ? -4.608 -2.112 -16.125 1.00 91.62 152 GLN A N 1
ATOM 1225 C CA . GLN A 1 152 ? -4.023 -3.414 -16.458 1.00 91.62 152 GLN A CA 1
ATOM 1226 C C . GLN A 1 152 ? -3.833 -4.302 -15.233 1.00 91.62 152 GLN A C 1
ATOM 1228 O O . GLN A 1 152 ? -4.091 -5.500 -15.310 1.00 91.62 152 GLN A O 1
ATOM 1233 N N . LEU A 1 153 ? -3.400 -3.730 -14.104 1.00 92.38 153 LEU A N 1
ATOM 1234 C CA . LEU A 1 153 ? -3.209 -4.503 -12.872 1.00 92.38 153 LEU A CA 1
ATOM 1235 C C . LEU A 1 153 ? -4.431 -4.480 -11.951 1.00 92.38 153 LEU A C 1
ATOM 1237 O O . LEU A 1 153 ? -4.507 -5.305 -11.048 1.00 92.38 153 LEU A O 1
ATOM 1241 N N . GLY A 1 154 ? -5.393 -3.579 -12.168 1.00 91.88 154 GLY A N 1
ATOM 1242 C CA . GLY A 1 154 ? -6.618 -3.505 -11.368 1.00 91.88 154 GLY A CA 1
ATOM 1243 C C . GLY A 1 154 ? -6.425 -2.927 -9.962 1.00 91.88 154 GLY A C 1
ATOM 1244 O O . GLY A 1 154 ? -7.326 -3.045 -9.131 1.00 91.88 154 GLY A O 1
ATOM 1245 N N . VAL A 1 155 ? -5.270 -2.324 -9.660 1.00 93.69 155 VAL A N 1
ATOM 1246 C CA . VAL A 1 155 ? -4.976 -1.804 -8.315 1.00 93.69 155 VAL A CA 1
ATOM 1247 C C . VAL A 1 155 ? -5.477 -0.374 -8.132 1.00 93.69 155 VAL A C 1
ATOM 1249 O O . VAL A 1 155 ? -5.477 0.436 -9.061 1.00 93.69 155 VAL A O 1
ATOM 1252 N N . SER A 1 156 ? -5.880 -0.029 -6.910 1.00 91.69 156 SER A N 1
ATOM 1253 C CA . SER A 1 156 ? -6.311 1.328 -6.560 1.00 91.69 156 SER A CA 1
ATOM 1254 C C . SER A 1 156 ? -5.171 2.097 -5.906 1.00 91.69 156 SER A C 1
ATOM 1256 O O . SER A 1 156 ? -4.567 1.621 -4.956 1.00 91.69 156 SER A O 1
ATOM 1258 N N . VAL A 1 157 ? -4.860 3.295 -6.400 1.00 91.62 157 VAL A N 1
ATOM 1259 C CA . VAL A 1 157 ? -3.766 4.121 -5.857 1.00 91.62 157 VAL A CA 1
ATOM 1260 C C . VAL A 1 157 ? -4.267 4.894 -4.638 1.00 91.62 157 VAL A C 1
ATOM 1262 O O . VAL A 1 157 ? -5.137 5.752 -4.777 1.00 91.62 157 VAL A O 1
ATOM 1265 N N . ALA A 1 158 ? -3.708 4.600 -3.465 1.00 87.38 158 ALA A N 1
ATOM 1266 C CA . ALA A 1 158 ? -4.082 5.195 -2.185 1.00 87.38 158 ALA A CA 1
ATOM 1267 C C . ALA A 1 158 ? -3.280 6.466 -1.866 1.00 87.38 158 ALA A C 1
ATOM 1269 O O . ALA A 1 158 ? -3.844 7.443 -1.374 1.00 87.38 158 ALA A O 1
ATOM 1270 N N . SER A 1 159 ? -1.972 6.480 -2.139 1.00 87.88 159 SER A N 1
ATOM 1271 C CA . SER A 1 159 ? -1.124 7.657 -1.912 1.00 87.88 159 SER A CA 1
ATOM 1272 C C . SER A 1 159 ? 0.163 7.619 -2.737 1.00 87.88 159 SER A C 1
ATOM 1274 O O . SER A 1 159 ? 0.554 6.580 -3.270 1.00 87.88 159 SER A O 1
ATOM 1276 N N . ILE A 1 160 ? 0.800 8.788 -2.867 1.00 86.62 160 ILE A N 1
ATOM 1277 C CA . ILE A 1 160 ? 2.050 8.984 -3.607 1.00 86.62 160 ILE A CA 1
ATOM 1278 C C . ILE A 1 160 ? 2.938 9.949 -2.813 1.00 86.62 160 ILE A C 1
ATOM 1280 O O . ILE A 1 160 ? 2.474 11.032 -2.447 1.00 86.62 160 ILE A O 1
ATOM 1284 N N . SER A 1 161 ? 4.204 9.600 -2.563 1.00 83.75 161 SER A N 1
ATOM 1285 C CA . SER A 1 161 ? 5.180 10.488 -1.900 1.00 83.75 161 SER A CA 1
ATOM 1286 C C . SER A 1 161 ? 6.341 10.895 -2.826 1.00 83.75 161 SER A C 1
ATOM 1288 O O . SER A 1 161 ? 6.596 10.247 -3.841 1.00 83.75 161 SER A O 1
ATOM 1290 N N . LYS A 1 162 ? 6.991 12.037 -2.529 1.00 66.38 162 LYS A N 1
ATOM 1291 C CA . LYS A 1 162 ? 8.044 12.675 -3.354 1.00 66.38 162 LYS A CA 1
ATOM 1292 C C . LYS A 1 162 ? 9.429 12.528 -2.701 1.00 66.38 162 LYS A C 1
ATOM 1294 O O . LYS A 1 162 ? 9.523 12.522 -1.480 1.00 66.38 162 LYS A O 1
ATOM 1299 N N . GLY A 1 163 ? 10.490 12.450 -3.512 1.00 61.78 163 GLY A N 1
ATOM 1300 C CA . GLY A 1 163 ? 11.897 12.248 -3.094 1.00 61.78 163 GLY A CA 1
ATOM 1301 C C . GLY A 1 163 ? 12.440 10.874 -3.511 1.00 61.78 163 GLY A C 1
ATOM 1302 O O . GLY A 1 163 ? 13.549 10.760 -4.013 1.00 61.78 163 GLY A O 1
ATOM 1303 N N . SER A 1 164 ? 11.580 9.861 -3.420 1.00 67.38 164 SER A N 1
ATOM 1304 C CA . SER A 1 164 ? 11.585 8.619 -4.203 1.00 67.38 164 SER A CA 1
ATOM 1305 C C . SER A 1 164 ? 10.127 8.337 -4.552 1.00 67.38 164 SER A C 1
ATOM 1307 O O . SER A 1 164 ? 9.248 8.710 -3.770 1.00 67.38 164 SER A O 1
ATOM 1309 N N . LEU A 1 165 ? 9.837 7.764 -5.718 1.00 85.56 165 LEU A N 1
ATOM 1310 C CA . LEU A 1 165 ? 8.446 7.541 -6.096 1.00 85.56 165 LEU A CA 1
ATOM 1311 C C . LEU A 1 165 ? 7.918 6.301 -5.366 1.00 85.56 165 LEU A C 1
ATOM 1313 O O . LEU A 1 165 ? 8.154 5.168 -5.778 1.00 85.56 165 LEU A O 1
ATOM 1317 N N . LEU A 1 166 ? 7.219 6.526 -4.254 1.00 91.19 166 LEU A N 1
ATOM 1318 C CA . LEU A 1 166 ? 6.489 5.493 -3.526 1.00 91.19 166 LEU A CA 1
ATOM 1319 C C . LEU A 1 166 ? 5.010 5.607 -3.874 1.00 91.19 166 LEU A C 1
ATOM 1321 O O . LEU A 1 166 ? 4.396 6.640 -3.607 1.00 91.19 166 LEU A O 1
ATOM 1325 N N . ILE A 1 167 ? 4.452 4.552 -4.456 1.00 92.19 167 ILE A N 1
ATOM 1326 C CA . ILE A 1 167 ? 3.033 4.452 -4.787 1.00 92.19 167 ILE A CA 1
ATOM 1327 C C . ILE A 1 167 ? 2.427 3.420 -3.843 1.00 92.19 167 ILE A C 1
ATOM 1329 O O . ILE A 1 167 ? 2.719 2.230 -3.949 1.00 92.19 167 ILE A O 1
ATOM 1333 N N . THR A 1 168 ? 1.589 3.862 -2.911 1.00 93.12 168 THR A N 1
ATOM 1334 C CA . THR A 1 168 ? 0.809 2.941 -2.081 1.00 93.12 168 THR A CA 1
ATOM 1335 C C . THR A 1 168 ? -0.457 2.568 -2.832 1.00 93.12 168 THR A C 1
ATOM 1337 O O . THR A 1 168 ? -1.188 3.447 -3.298 1.00 93.12 168 THR A O 1
ATOM 1340 N N . VAL A 1 169 ? -0.723 1.271 -2.943 1.00 93.50 169 VAL A N 1
ATOM 1341 C CA . VAL A 1 169 ? -1.889 0.728 -3.635 1.00 93.50 169 VAL A CA 1
ATOM 1342 C C . VAL A 1 169 ? -2.713 -0.170 -2.719 1.00 93.50 169 VAL A C 1
ATOM 1344 O O . VAL A 1 169 ? -2.193 -0.730 -1.758 1.00 93.50 169 VAL A O 1
ATOM 1347 N N . THR A 1 170 ? -3.994 -0.326 -3.029 1.00 92.38 170 THR A N 1
ATOM 1348 C CA . THR A 1 170 ? -4.859 -1.368 -2.472 1.00 92.38 170 THR A CA 1
ATOM 1349 C C . THR A 1 170 ? -5.291 -2.327 -3.573 1.00 92.38 170 THR A C 1
ATOM 1351 O O . THR A 1 170 ? -5.486 -1.943 -4.733 1.00 92.38 170 THR A O 1
ATOM 1354 N N . CYS A 1 171 ? -5.447 -3.592 -3.200 1.00 92.00 171 CYS A N 1
ATOM 1355 C CA . CYS A 1 171 ? -6.000 -4.631 -4.060 1.00 92.00 171 CYS A CA 1
ATOM 1356 C C . CYS A 1 171 ? -7.431 -4.923 -3.601 1.00 92.00 171 CYS A C 1
ATOM 1358 O O . CYS A 1 171 ? -7.674 -5.043 -2.405 1.00 92.00 171 CYS A O 1
ATOM 1360 N N . SER A 1 172 ? -8.387 -5.050 -4.523 1.00 90.38 172 SER A N 1
ATOM 1361 C CA . SER A 1 172 ? -9.770 -5.411 -4.163 1.00 90.38 172 SER A CA 1
ATOM 1362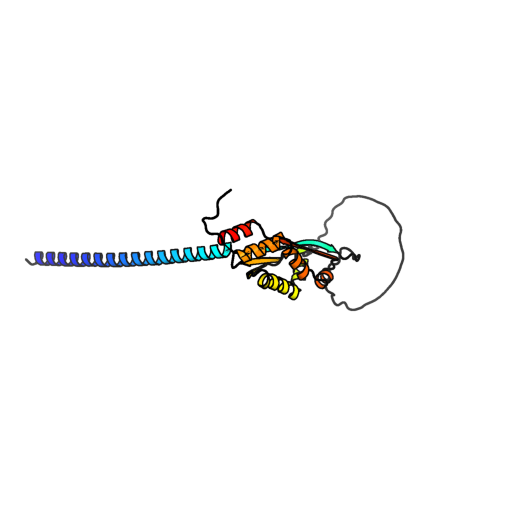 C C . SER A 1 172 ? -9.999 -6.924 -4.086 1.00 90.38 172 SER A C 1
ATOM 1364 O O . SER A 1 172 ? -11.071 -7.365 -3.680 1.00 90.38 172 SER A O 1
ATOM 1366 N N . SER A 1 173 ? -9.011 -7.733 -4.481 1.00 91.75 173 SER A N 1
ATOM 1367 C CA . SER A 1 173 ? -9.071 -9.194 -4.424 1.00 91.75 173 SER A CA 1
ATOM 1368 C C . SER A 1 173 ? -7.679 -9.829 -4.392 1.00 91.75 173 SER A C 1
ATOM 1370 O O . SER A 1 173 ? -6.701 -9.227 -4.849 1.00 91.75 173 SER A O 1
ATOM 1372 N N . LEU A 1 174 ? -7.614 -11.092 -3.951 1.00 93.31 174 LEU A N 1
ATOM 1373 C CA . LEU A 1 174 ? -6.400 -11.911 -4.020 1.00 93.31 174 LEU A CA 1
ATOM 1374 C C . LEU A 1 174 ? -5.878 -12.050 -5.456 1.00 93.31 174 LEU A C 1
ATOM 1376 O O . LEU A 1 174 ? -4.676 -12.001 -5.677 1.00 93.31 174 LEU A O 1
ATOM 1380 N N . GLN A 1 175 ? -6.767 -12.178 -6.445 1.00 94.19 175 GLN A N 1
ATOM 1381 C CA . GLN A 1 175 ? -6.375 -12.298 -7.852 1.00 94.19 175 GLN A CA 1
ATOM 1382 C C . GLN A 1 175 ? -5.596 -11.067 -8.339 1.00 94.19 175 GLN A C 1
ATOM 1384 O O . GLN A 1 175 ? -4.614 -11.208 -9.065 1.00 94.19 175 GLN A O 1
ATOM 1389 N N . ILE A 1 176 ? -6.024 -9.870 -7.931 1.00 95.25 176 ILE A N 1
ATOM 1390 C CA . ILE A 1 176 ? -5.347 -8.612 -8.265 1.00 95.25 176 ILE A CA 1
ATOM 1391 C C . ILE A 1 176 ? -3.984 -8.538 -7.572 1.00 95.25 176 ILE A C 1
ATOM 1393 O O . ILE A 1 176 ? -2.992 -8.196 -8.214 1.00 95.25 176 ILE A O 1
ATOM 1397 N N . LEU A 1 177 ? -3.918 -8.923 -6.293 1.00 95.62 177 LEU A N 1
ATOM 1398 C CA . LEU A 1 177 ? -2.666 -8.974 -5.538 1.00 95.62 177 LEU A CA 1
ATOM 1399 C C . LEU A 1 177 ? -1.647 -9.933 -6.179 1.00 95.62 177 LEU A C 1
ATOM 1401 O O . LEU A 1 177 ? -0.507 -9.547 -6.428 1.00 95.62 177 LEU A O 1
ATOM 1405 N N . GLU A 1 178 ? -2.063 -11.161 -6.493 1.00 95.81 178 GLU A N 1
ATOM 1406 C CA . GLU A 1 178 ? -1.234 -12.172 -7.166 1.00 95.81 178 GLU A CA 1
ATOM 1407 C C . GLU A 1 178 ? -0.815 -11.715 -8.571 1.00 95.81 178 GLU A C 1
ATOM 1409 O O . GLU A 1 178 ? 0.323 -11.927 -8.994 1.00 95.81 178 GLU A O 1
ATOM 1414 N N . GLY A 1 179 ? -1.714 -11.040 -9.293 1.00 96.56 179 GLY A N 1
ATOM 1415 C CA . GLY A 1 179 ? -1.421 -10.426 -10.583 1.00 96.56 179 GLY A CA 1
ATOM 1416 C C . GLY A 1 179 ? -0.314 -9.379 -10.481 1.00 96.56 179 GLY A C 1
ATOM 1417 O O . GLY A 1 179 ? 0.666 -9.451 -11.227 1.00 96.56 179 GLY A O 1
ATOM 1418 N N . LEU A 1 180 ? -0.423 -8.440 -9.538 1.00 96.75 180 LEU A N 1
ATOM 1419 C CA . LEU A 1 180 ? 0.611 -7.438 -9.279 1.00 96.75 180 LEU A CA 1
ATOM 1420 C C . LEU A 1 180 ? 1.940 -8.096 -8.883 1.00 96.75 180 LEU A C 1
ATOM 1422 O O . LEU A 1 180 ? 2.977 -7.769 -9.460 1.00 96.75 180 LEU A O 1
ATOM 1426 N N . TRP A 1 181 ? 1.909 -9.050 -7.949 1.00 97.50 181 TRP A N 1
ATOM 1427 C CA . TRP A 1 181 ? 3.104 -9.757 -7.489 1.00 97.50 181 TRP A CA 1
ATOM 1428 C C . TRP A 1 181 ? 3.804 -10.498 -8.632 1.00 97.50 181 TRP A C 1
ATOM 1430 O O . TRP A 1 181 ? 5.011 -10.369 -8.811 1.00 97.50 181 TRP A O 1
ATOM 1440 N N . LYS A 1 182 ? 3.052 -11.186 -9.498 1.00 97.31 182 LYS A N 1
ATOM 1441 C CA . LYS A 1 182 ? 3.595 -11.843 -10.696 1.00 97.31 182 LYS A CA 1
ATOM 1442 C C . LYS A 1 182 ? 4.241 -10.850 -11.666 1.00 97.31 182 LYS A C 1
ATOM 1444 O O . LYS A 1 182 ? 5.317 -11.126 -12.201 1.00 97.31 182 LYS A O 1
ATOM 1449 N N . ASN A 1 183 ? 3.604 -9.703 -11.907 1.00 96.81 183 ASN A N 1
ATOM 1450 C CA . ASN A 1 183 ? 4.163 -8.647 -12.760 1.00 96.81 183 ASN A CA 1
ATOM 1451 C C . ASN A 1 183 ? 5.463 -8.080 -12.176 1.00 96.81 183 ASN A C 1
ATOM 1453 O O . ASN A 1 183 ? 6.395 -7.784 -12.921 1.00 96.81 183 ASN A O 1
ATOM 1457 N N . TYR A 1 184 ? 5.548 -7.979 -10.850 1.00 97.31 184 TYR A N 1
ATOM 1458 C CA . TYR A 1 184 ? 6.772 -7.603 -10.154 1.00 97.31 184 TYR A CA 1
ATOM 1459 C C . TYR A 1 184 ? 7.866 -8.677 -10.278 1.00 97.31 184 TYR A C 1
ATOM 1461 O O . TYR A 1 184 ? 8.946 -8.385 -10.787 1.00 97.31 184 TYR A O 1
ATOM 1469 N N . CYS A 1 185 ? 7.586 -9.927 -9.897 1.00 96.88 185 CYS A N 1
ATOM 1470 C CA . CYS A 1 185 ? 8.573 -11.013 -9.900 1.00 96.88 185 CYS A CA 1
ATOM 1471 C C . CYS A 1 185 ? 9.100 -11.367 -11.296 1.00 96.88 185 CYS A C 1
ATOM 1473 O O . CYS A 1 185 ? 10.239 -11.806 -11.425 1.00 96.88 185 CYS A O 1
ATOM 1475 N N . SER A 1 186 ? 8.288 -11.188 -12.340 1.00 97.12 186 SER A N 1
ATOM 1476 C CA . SER A 1 186 ? 8.715 -11.401 -13.731 1.00 97.12 186 SER A CA 1
ATOM 1477 C C . SER A 1 186 ? 9.576 -10.266 -14.294 1.00 97.12 186 SER A C 1
ATOM 1479 O O . SER A 1 186 ? 10.108 -10.409 -15.388 1.00 97.12 186 SER A O 1
ATOM 1481 N N . GLY A 1 187 ? 9.702 -9.140 -13.583 1.00 96.44 187 GLY A N 1
ATOM 1482 C CA . GLY A 1 187 ? 10.387 -7.941 -14.067 1.00 96.44 187 GLY A CA 1
ATOM 1483 C C . GLY A 1 187 ? 9.541 -7.061 -14.992 1.00 96.44 187 GLY A C 1
ATOM 1484 O O .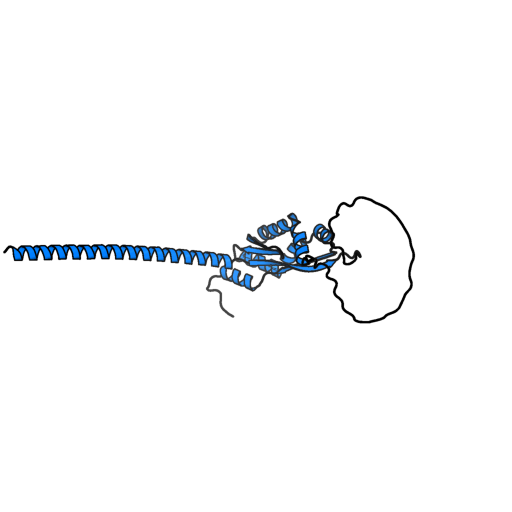 GLY A 1 187 ? 9.932 -5.925 -15.251 1.00 96.44 187 GLY A O 1
ATOM 1485 N N . HIS A 1 188 ? 8.357 -7.510 -15.420 1.00 97.00 188 HIS A N 1
ATOM 1486 C CA . HIS A 1 188 ? 7.508 -6.750 -16.340 1.00 97.00 188 HIS A CA 1
ATOM 1487 C C . HIS A 1 188 ? 7.089 -5.388 -15.772 1.00 97.00 188 HIS A C 1
ATOM 1489 O O . HIS A 1 188 ? 7.116 -4.376 -16.471 1.00 97.00 188 HIS A O 1
ATOM 1495 N N . LEU A 1 189 ? 6.771 -5.326 -14.474 1.00 96.44 189 LEU A N 1
ATOM 1496 C CA . LEU A 1 189 ? 6.473 -4.058 -13.806 1.00 96.44 189 LEU A CA 1
ATOM 1497 C C . LEU A 1 189 ? 7.659 -3.083 -13.896 1.00 96.44 189 LEU A C 1
ATOM 1499 O O . LEU A 1 189 ? 7.456 -1.888 -14.106 1.00 96.44 189 LEU A O 1
ATOM 1503 N N . ASN A 1 190 ? 8.890 -3.591 -13.778 1.00 96.88 190 ASN A N 1
ATOM 1504 C CA . ASN A 1 190 ? 10.102 -2.787 -13.901 1.00 96.88 190 ASN A CA 1
ATOM 1505 C C . ASN A 1 190 ? 10.284 -2.254 -15.324 1.00 96.88 190 ASN A C 1
ATOM 1507 O O . ASN A 1 190 ? 10.600 -1.082 -15.500 1.00 96.88 190 ASN A O 1
ATOM 1511 N N . GLU A 1 191 ? 10.055 -3.096 -16.333 1.00 97.38 191 GLU A N 1
ATOM 1512 C CA . GLU A 1 191 ? 10.123 -2.713 -17.747 1.00 97.38 191 GLU A CA 1
ATOM 1513 C C . GLU A 1 191 ? 9.112 -1.617 -18.086 1.00 97.38 191 GLU A C 1
ATOM 1515 O O . GLU A 1 191 ? 9.473 -0.616 -18.699 1.00 97.38 191 GLU A O 1
ATOM 1520 N N . VAL A 1 192 ? 7.860 -1.767 -17.647 1.00 96.12 192 VAL A N 1
ATOM 1521 C CA . VAL A 1 192 ? 6.807 -0.775 -17.895 1.00 96.12 192 VAL A CA 1
ATOM 1522 C C . VAL A 1 192 ? 7.128 0.554 -17.211 1.00 96.12 192 VAL A C 1
ATOM 1524 O O . VAL A 1 192 ? 6.972 1.611 -17.821 1.00 96.12 192 VAL A O 1
ATOM 1527 N N . VAL A 1 193 ? 7.607 0.517 -15.963 1.00 95.81 193 VAL A N 1
ATOM 1528 C CA . VAL A 1 193 ? 8.045 1.718 -15.234 1.00 95.81 193 VAL A CA 1
ATOM 1529 C C . VAL A 1 193 ? 9.202 2.405 -15.954 1.00 95.81 193 VAL A C 1
ATOM 1531 O O . VAL A 1 193 ? 9.162 3.620 -16.144 1.00 95.81 193 VAL A O 1
ATOM 1534 N N . GLN A 1 194 ? 10.198 1.636 -16.389 1.00 96.94 194 GLN A N 1
ATOM 1535 C CA . GLN A 1 194 ? 11.342 2.135 -17.142 1.00 96.94 194 GLN A CA 1
ATOM 1536 C C . GLN A 1 194 ? 10.892 2.807 -18.447 1.00 96.94 194 GLN A C 1
ATOM 1538 O O . GLN A 1 194 ? 11.248 3.954 -18.693 1.00 96.94 194 GLN A O 1
ATOM 1543 N N . GLN A 1 195 ? 10.070 2.128 -19.251 1.00 95.75 195 GLN A N 1
ATOM 1544 C CA . GLN A 1 195 ? 9.601 2.630 -20.547 1.00 95.75 195 GLN A CA 1
ATOM 1545 C C . GLN A 1 195 ? 8.737 3.885 -20.423 1.00 95.75 195 GLN A C 1
ATOM 1547 O O . GLN A 1 195 ? 8.853 4.792 -21.242 1.00 95.75 195 GLN A O 1
ATOM 1552 N N . LYS A 1 196 ? 7.860 3.942 -19.414 1.00 94.88 196 LYS A N 1
ATOM 1553 C CA . LYS A 1 196 ? 6.956 5.082 -19.234 1.00 94.88 196 LYS A CA 1
ATOM 1554 C C . LYS A 1 196 ? 7.677 6.287 -18.650 1.00 94.88 196 LYS A C 1
ATOM 1556 O O . LYS A 1 196 ? 7.466 7.388 -19.135 1.00 94.88 196 LYS A O 1
ATOM 1561 N N . LEU A 1 197 ? 8.512 6.105 -17.623 1.00 94.62 197 LEU A N 1
ATOM 1562 C CA . LEU A 1 197 ? 9.120 7.227 -16.895 1.00 94.62 197 LEU A CA 1
ATOM 1563 C C . LEU A 1 197 ? 10.440 7.725 -17.493 1.00 94.62 197 LEU A C 1
ATOM 1565 O O . LEU A 1 197 ? 10.794 8.880 -17.263 1.00 94.62 197 LEU A O 1
ATOM 1569 N N . VAL A 1 198 ? 11.173 6.884 -18.226 1.00 95.12 198 VAL A N 1
ATOM 1570 C CA . VAL A 1 198 ? 12.471 7.236 -18.819 1.00 95.12 198 VAL A CA 1
ATOM 1571 C C . VAL A 1 198 ? 12.309 7.401 -20.325 1.00 95.12 198 VAL A C 1
ATOM 1573 O O . VAL A 1 198 ? 12.663 6.533 -21.120 1.00 95.12 198 VAL A O 1
ATOM 1576 N N . THR A 1 199 ? 11.729 8.533 -20.716 1.00 95.31 199 THR A N 1
ATOM 1577 C CA . THR A 1 199 ? 11.580 8.921 -22.123 1.00 95.31 199 THR A CA 1
ATOM 1578 C C . THR A 1 199 ? 12.818 9.676 -22.626 1.00 95.31 199 THR A C 1
ATOM 1580 O O . THR A 1 199 ? 13.605 10.175 -21.814 1.00 95.31 199 THR A O 1
ATOM 1583 N N . PRO A 1 200 ? 13.002 9.815 -23.955 1.00 94.94 200 PRO A N 1
ATOM 1584 C CA . PRO A 1 200 ? 14.086 10.623 -24.516 1.00 94.94 200 PRO A CA 1
ATOM 1585 C C . PRO A 1 200 ? 14.126 12.053 -23.959 1.00 94.94 200 PRO A C 1
ATOM 1587 O O . PRO A 1 200 ? 15.193 12.514 -23.565 1.00 94.94 200 PRO A O 1
ATOM 1590 N N . ASP A 1 201 ? 12.970 12.706 -23.815 1.00 94.19 201 ASP A N 1
ATOM 1591 C CA . ASP A 1 201 ? 12.872 14.073 -23.284 1.00 94.19 201 ASP A CA 1
ATOM 1592 C C . ASP A 1 201 ? 13.324 14.170 -21.815 1.00 94.19 201 ASP A C 1
ATOM 1594 O O . ASP A 1 201 ? 13.907 15.170 -21.387 1.00 94.19 201 ASP A O 1
ATOM 1598 N N . VAL A 1 202 ? 13.064 13.124 -21.020 1.00 93.69 202 VAL A N 1
ATOM 1599 C CA . VAL A 1 202 ? 13.530 13.037 -19.629 1.00 93.69 202 VAL A CA 1
ATOM 1600 C C . VAL A 1 202 ? 15.052 12.915 -19.591 1.00 93.69 202 VAL A C 1
ATOM 1602 O O . VAL A 1 202 ? 15.697 13.632 -18.824 1.00 93.69 202 VAL A O 1
ATOM 1605 N N . LEU A 1 203 ? 15.629 12.041 -20.421 1.00 94.50 203 LEU A N 1
ATOM 1606 C CA . LEU A 1 203 ? 17.079 11.849 -20.514 1.00 94.50 203 LEU A CA 1
ATOM 1607 C C . LEU A 1 203 ? 17.792 13.110 -21.013 1.00 94.50 203 LEU A C 1
ATOM 1609 O O . LEU A 1 203 ? 18.793 13.515 -20.422 1.00 94.50 203 LEU A O 1
ATOM 1613 N N . GLU A 1 204 ? 17.245 13.770 -22.036 1.00 94.56 204 GLU A N 1
ATOM 1614 C CA . GLU A 1 204 ? 17.761 15.033 -22.572 1.00 94.56 204 GLU A CA 1
ATOM 1615 C C . GLU A 1 204 ? 17.772 16.120 -21.494 1.00 94.56 204 GLU A C 1
ATOM 1617 O O . GLU A 1 204 ? 18.793 16.772 -21.263 1.00 94.56 204 GLU A O 1
ATOM 1622 N N . ARG A 1 205 ? 16.665 16.270 -20.757 1.00 93.75 205 ARG A N 1
ATOM 1623 C CA . ARG A 1 205 ? 16.557 17.270 -19.689 1.00 93.75 205 ARG A CA 1
ATOM 1624 C C . ARG A 1 205 ? 17.490 16.996 -18.511 1.00 93.75 205 ARG A C 1
ATOM 1626 O O . ARG A 1 205 ? 17.897 17.939 -17.834 1.00 93.75 205 ARG A O 1
ATOM 1633 N N . LEU A 1 206 ? 17.810 15.728 -18.262 1.00 91.81 206 LEU A N 1
ATOM 1634 C CA . LEU A 1 206 ? 18.762 15.305 -17.237 1.00 91.81 206 LEU A CA 1
ATOM 1635 C C . LEU A 1 206 ? 20.220 15.289 -17.721 1.00 91.81 206 LEU A C 1
ATOM 1637 O O . LEU A 1 206 ? 21.107 15.128 -16.888 1.00 91.81 206 LEU A O 1
ATOM 1641 N N . GLN A 1 207 ? 20.475 15.464 -19.024 1.00 93.44 207 GLN A N 1
ATOM 1642 C CA . GLN A 1 207 ? 21.797 15.298 -19.644 1.00 93.44 207 GLN A CA 1
ATOM 1643 C C . GLN A 1 207 ? 22.413 13.920 -19.335 1.00 93.44 207 GLN A C 1
ATOM 1645 O O . GLN A 1 207 ? 23.592 13.780 -18.990 1.00 93.44 207 GLN A O 1
ATOM 1650 N N . LEU A 1 208 ? 21.583 12.880 -19.428 1.00 93.75 208 LEU A N 1
ATOM 1651 C CA . LEU A 1 208 ? 21.974 11.494 -19.197 1.00 93.75 208 LEU A CA 1
ATOM 1652 C C . LEU A 1 208 ? 21.940 10.714 -20.510 1.00 93.75 208 LEU A C 1
ATOM 1654 O O . LEU A 1 208 ? 21.038 10.879 -21.326 1.00 93.75 208 LEU A O 1
ATOM 1658 N N . SER A 1 209 ? 22.923 9.838 -20.700 1.00 94.06 209 SER A N 1
ATOM 1659 C CA . SER A 1 209 ? 22.901 8.836 -21.769 1.00 94.06 209 SER A CA 1
ATOM 1660 C C . SER A 1 209 ? 22.056 7.622 -21.391 1.00 94.06 209 SER A C 1
ATOM 1662 O O . SER A 1 209 ? 21.488 6.977 -22.268 1.00 94.06 209 SER A O 1
ATOM 1664 N N . ASP A 1 210 ? 21.964 7.329 -20.094 1.00 93.56 210 ASP A N 1
ATOM 1665 C CA . ASP A 1 210 ? 21.172 6.232 -19.554 1.00 93.56 210 ASP A CA 1
ATOM 1666 C C . ASP A 1 210 ? 20.690 6.560 -18.135 1.00 93.56 210 ASP A C 1
ATOM 1668 O O . ASP A 1 210 ? 21.393 7.212 -17.356 1.00 93.56 210 ASP A O 1
ATOM 1672 N N . LEU A 1 211 ? 19.496 6.083 -17.795 1.00 94.81 211 LEU A N 1
ATOM 1673 C CA . LEU A 1 211 ? 18.909 6.166 -16.462 1.00 94.81 211 LEU A CA 1
ATOM 1674 C C . LEU A 1 211 ? 18.147 4.874 -16.207 1.00 94.81 211 LEU A C 1
ATOM 1676 O O . LEU A 1 211 ? 17.157 4.606 -16.878 1.00 94.81 211 LEU A O 1
ATOM 1680 N N . LYS A 1 212 ? 18.559 4.108 -15.202 1.00 95.50 212 LYS A N 1
ATOM 1681 C CA . LYS A 1 212 ? 17.933 2.847 -14.825 1.00 95.50 212 LYS A CA 1
ATOM 1682 C C . LYS A 1 212 ? 17.127 3.011 -13.548 1.00 95.50 212 LYS A C 1
ATOM 1684 O O . LYS A 1 212 ? 17.647 3.455 -12.521 1.00 95.50 212 LYS A O 1
ATOM 1689 N N . LEU A 1 213 ? 15.858 2.634 -13.609 1.00 94.81 213 LEU A N 1
ATOM 1690 C CA . LEU A 1 213 ? 14.949 2.598 -12.473 1.00 94.81 213 LEU A CA 1
ATOM 1691 C C . LEU A 1 213 ? 14.757 1.163 -11.987 1.00 94.81 213 LEU A C 1
ATOM 1693 O O . LEU A 1 213 ? 14.813 0.201 -12.757 1.00 94.81 213 LEU A O 1
ATOM 1697 N N . LYS A 1 214 ? 14.484 1.043 -10.689 1.00 94.56 214 LYS A N 1
ATOM 1698 C CA . LYS A 1 214 ? 14.181 -0.220 -10.025 1.00 94.56 214 LYS A CA 1
ATOM 1699 C C . LYS A 1 214 ? 12.866 -0.142 -9.275 1.00 94.56 214 LYS A C 1
ATOM 1701 O O . LYS A 1 214 ? 12.701 0.692 -8.387 1.00 94.56 214 LYS A O 1
ATOM 1706 N N . THR A 1 215 ? 11.963 -1.064 -9.579 1.00 95.50 215 THR A N 1
ATOM 1707 C CA . THR A 1 215 ? 10.746 -1.318 -8.805 1.00 95.50 215 THR A CA 1
ATOM 1708 C C . THR A 1 215 ? 11.040 -2.275 -7.657 1.00 95.50 215 THR A C 1
ATOM 1710 O O . THR A 1 215 ? 11.816 -3.216 -7.813 1.00 95.50 215 THR A O 1
ATOM 1713 N N . THR A 1 216 ? 10.429 -2.055 -6.500 1.00 95.56 216 THR A N 1
ATOM 1714 C CA . THR A 1 216 ? 10.539 -2.921 -5.323 1.00 95.56 216 THR A CA 1
ATOM 1715 C C . THR A 1 216 ? 9.184 -3.018 -4.635 1.00 95.56 216 THR A C 1
ATOM 1717 O O . THR A 1 216 ? 8.573 -1.996 -4.324 1.00 95.56 216 THR A O 1
ATOM 1720 N N . ILE A 1 217 ? 8.748 -4.249 -4.384 1.00 96.06 217 ILE A N 1
ATOM 1721 C CA . ILE A 1 217 ? 7.635 -4.593 -3.498 1.00 96.06 217 ILE A CA 1
ATOM 1722 C C . ILE A 1 217 ? 8.222 -5.543 -2.460 1.00 96.06 217 ILE A C 1
ATOM 1724 O O . ILE A 1 217 ? 8.906 -6.498 -2.831 1.00 96.06 217 ILE A O 1
ATOM 1728 N N . THR A 1 218 ? 8.019 -5.268 -1.174 1.00 94.88 218 THR A N 1
ATOM 1729 C CA . THR A 1 218 ? 8.570 -6.136 -0.127 1.00 94.88 218 THR A CA 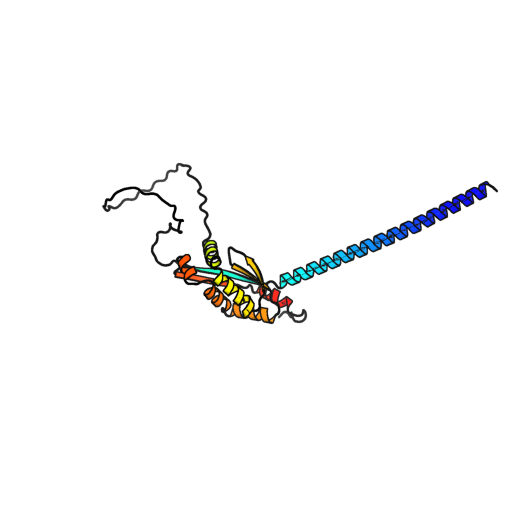1
ATOM 1730 C C . THR A 1 218 ? 7.736 -7.409 -0.000 1.00 94.88 218 THR A C 1
ATOM 1732 O O . THR A 1 218 ? 6.507 -7.381 -0.111 1.00 94.88 218 THR A O 1
ATOM 1735 N N . GLU A 1 219 ? 8.401 -8.543 0.217 1.00 94.56 219 GLU A N 1
ATOM 1736 C CA . GLU A 1 219 ? 7.712 -9.821 0.403 1.00 94.56 219 GLU A CA 1
ATOM 1737 C C . GLU A 1 219 ? 6.874 -9.801 1.686 1.00 94.56 219 GLU A C 1
ATOM 1739 O O . GLU A 1 219 ? 5.801 -10.398 1.742 1.00 94.56 219 GLU A O 1
ATOM 1744 N N . GLU A 1 220 ? 7.320 -9.060 2.699 1.00 92.12 220 GLU A N 1
ATOM 1745 C CA . GLU A 1 220 ? 6.611 -8.868 3.957 1.00 92.12 220 GLU A CA 1
ATOM 1746 C C . GLU A 1 220 ? 5.281 -8.133 3.761 1.00 92.12 220 GLU A C 1
ATOM 1748 O O . GLU A 1 220 ? 4.262 -8.573 4.293 1.00 92.12 220 GLU A O 1
ATOM 1753 N N . GLU A 1 221 ? 5.256 -7.028 3.006 1.00 91.38 221 GLU A N 1
ATOM 1754 C CA . GLU A 1 221 ? 4.002 -6.319 2.706 1.00 91.38 221 GLU A CA 1
ATOM 1755 C C . GLU A 1 221 ? 3.081 -7.177 1.830 1.00 91.38 221 GLU A C 1
ATOM 1757 O O . GLU A 1 221 ? 1.875 -7.226 2.071 1.00 91.38 221 GLU A O 1
ATOM 1762 N N . TYR A 1 222 ? 3.641 -7.911 0.863 1.00 94.06 222 TYR A N 1
ATOM 1763 C CA . TYR A 1 222 ? 2.875 -8.841 0.037 1.00 94.06 222 TYR A CA 1
ATOM 1764 C C . TYR A 1 222 ? 2.221 -9.952 0.869 1.00 94.06 222 TYR A C 1
ATOM 1766 O O . TYR A 1 222 ? 1.019 -10.181 0.733 1.00 94.06 222 TYR A O 1
ATOM 1774 N N . LYS A 1 223 ? 2.971 -10.607 1.764 1.00 92.38 223 LYS A N 1
ATOM 1775 C CA . LYS A 1 223 ? 2.451 -11.665 2.644 1.00 92.38 223 LYS A CA 1
ATOM 1776 C C . LYS A 1 223 ? 1.362 -11.146 3.574 1.00 92.38 223 LYS A C 1
ATOM 1778 O O . LYS A 1 223 ? 0.307 -11.764 3.641 1.00 92.38 223 LYS A O 1
ATOM 1783 N N . LYS A 1 224 ? 1.563 -9.983 4.203 1.00 89.50 224 LYS A N 1
ATOM 1784 C CA . LYS A 1 224 ? 0.539 -9.346 5.053 1.00 89.50 224 LYS A CA 1
ATOM 1785 C C . LYS A 1 224 ? -0.749 -9.055 4.283 1.00 89.50 224 LYS A C 1
ATOM 1787 O O . LYS A 1 224 ? -1.836 -9.369 4.757 1.00 89.50 224 LYS A O 1
ATOM 1792 N N . CYS A 1 225 ? -0.627 -8.503 3.075 1.00 90.81 225 CYS A N 1
ATOM 1793 C CA . CYS A 1 225 ? -1.777 -8.244 2.212 1.00 90.81 225 CYS A CA 1
ATOM 1794 C C . CYS A 1 225 ? -2.457 -9.557 1.782 1.00 90.81 225 CYS A C 1
ATOM 1796 O O . CYS A 1 225 ? -3.679 -9.644 1.723 1.00 90.81 225 CYS A O 1
ATOM 1798 N N . LYS A 1 226 ? -1.675 -10.611 1.522 1.00 91.81 226 LYS A N 1
ATOM 1799 C CA . LYS A 1 226 ? -2.180 -11.931 1.133 1.00 91.81 226 LYS A CA 1
ATOM 1800 C C . LYS A 1 226 ? -2.927 -12.628 2.267 1.00 91.81 226 LYS A C 1
ATOM 1802 O O . LYS A 1 226 ? -3.989 -13.188 2.015 1.00 91.81 226 LYS A O 1
ATOM 1807 N N . GLU A 1 227 ? -2.415 -12.564 3.494 1.00 89.12 227 GLU A N 1
ATOM 1808 C CA . GLU A 1 227 ? -3.060 -13.109 4.696 1.00 89.12 227 GLU A CA 1
ATOM 1809 C C . GLU A 1 227 ? -4.462 -12.533 4.905 1.00 89.12 227 GLU A C 1
ATOM 1811 O O . GLU A 1 227 ? -5.371 -13.281 5.247 1.00 89.12 227 GLU A O 1
ATOM 1816 N N . PHE A 1 228 ? -4.674 -11.247 4.605 1.00 85.88 228 PHE A N 1
ATOM 1817 C CA . PHE A 1 228 ? -6.000 -10.625 4.678 1.00 85.88 228 PHE A CA 1
ATOM 1818 C C . PHE A 1 228 ? -7.038 -11.305 3.769 1.00 85.88 228 PHE A C 1
ATOM 1820 O O . PHE A 1 228 ? -8.212 -11.405 4.120 1.00 85.88 228 PHE A O 1
ATOM 1827 N N . PHE A 1 229 ? -6.621 -11.786 2.595 1.00 86.44 229 PHE A N 1
ATOM 1828 C CA . PHE A 1 229 ? -7.520 -12.469 1.663 1.00 86.44 229 PHE A CA 1
ATOM 1829 C C . PHE A 1 229 ? -7.675 -13.968 1.940 1.00 86.44 229 PHE A C 1
ATOM 1831 O O . PHE A 1 229 ? -8.544 -14.606 1.338 1.00 86.44 229 PHE A O 1
ATOM 1838 N N . LEU A 1 230 ? -6.831 -14.551 2.794 1.00 83.25 230 LEU A N 1
ATOM 1839 C CA . LEU A 1 230 ? -6.875 -15.972 3.106 1.00 83.25 230 LEU A CA 1
ATOM 1840 C C . LEU A 1 230 ? -7.762 -16.219 4.336 1.00 83.25 230 LEU A C 1
ATOM 1842 O O . LEU A 1 230 ? -7.644 -15.527 5.343 1.00 83.25 230 LEU A O 1
ATOM 1846 N N . PRO A 1 231 ? -8.649 -17.227 4.299 1.00 68.88 231 PRO A N 1
ATOM 1847 C CA . PRO A 1 231 ? -9.382 -17.630 5.490 1.00 68.88 231 PRO A CA 1
ATOM 1848 C C . PRO A 1 231 ? -8.412 -18.199 6.537 1.00 68.88 231 PRO A C 1
ATOM 1850 O O . PRO A 1 231 ? -7.474 -18.923 6.192 1.00 68.88 231 PRO A O 1
ATOM 1853 N N . ALA A 1 232 ? -8.678 -17.916 7.816 1.00 62.78 232 ALA A N 1
ATOM 1854 C CA . ALA A 1 232 ? -7.824 -18.270 8.958 1.00 62.78 232 ALA A CA 1
ATOM 1855 C C . ALA A 1 232 ? -7.446 -19.768 9.061 1.00 62.78 232 ALA A C 1
ATOM 1857 O O . ALA A 1 232 ? -6.469 -20.102 9.723 1.00 62.78 232 ALA A O 1
ATOM 1858 N N . ASP A 1 233 ? -8.162 -20.664 8.375 1.00 56.31 233 ASP A N 1
ATOM 1859 C CA . ASP A 1 233 ? -7.927 -22.116 8.385 1.00 56.31 233 ASP A CA 1
ATOM 1860 C C . ASP A 1 233 ? -6.835 -22.617 7.414 1.00 56.31 233 ASP A C 1
ATOM 1862 O O . ASP A 1 233 ? -6.530 -23.810 7.411 1.00 56.31 233 ASP A O 1
ATOM 1866 N N . GLN A 1 234 ? -6.229 -21.758 6.581 1.00 53.91 234 GLN A N 1
ATOM 1867 C CA . GLN A 1 234 ? -5.205 -22.186 5.603 1.00 53.91 234 GLN A CA 1
ATOM 1868 C C . GLN A 1 234 ? -3.765 -21.764 5.927 1.00 53.91 234 GLN A C 1
ATOM 1870 O O . GLN A 1 234 ? -2.853 -22.079 5.162 1.00 53.91 234 GLN A O 1
ATOM 1875 N N . VAL A 1 235 ? -3.515 -21.127 7.074 1.00 53.25 235 VAL A N 1
ATOM 1876 C CA . VAL A 1 235 ? -2.146 -20.858 7.546 1.00 53.25 235 VAL A CA 1
ATOM 1877 C C . VAL A 1 235 ? -1.654 -22.071 8.338 1.00 53.25 235 VAL A C 1
ATOM 1879 O O . VAL A 1 235 ? -1.637 -22.076 9.567 1.00 53.25 235 VAL A O 1
ATOM 1882 N N . ARG A 1 236 ? -1.303 -23.154 7.639 1.00 37.09 236 ARG A N 1
ATOM 1883 C CA . ARG A 1 236 ? -0.591 -24.279 8.257 1.00 37.09 236 ARG A CA 1
ATOM 1884 C C . ARG A 1 236 ? 0.915 -23.996 8.164 1.00 37.09 236 ARG A C 1
ATOM 1886 O O . ARG A 1 236 ? 1.381 -23.756 7.054 1.00 37.09 236 ARG A O 1
ATOM 1893 N N . PRO A 1 237 ? 1.665 -23.985 9.279 1.00 56.75 237 PRO A N 1
ATOM 1894 C CA . PRO A 1 237 ? 3.114 -23.866 9.214 1.00 56.75 237 PRO A CA 1
ATOM 1895 C C . PRO A 1 237 ? 3.706 -25.187 8.711 1.00 56.75 237 PRO A C 1
ATOM 1897 O O . PRO A 1 237 ? 3.367 -26.246 9.249 1.00 56.75 237 PRO A O 1
ATOM 1900 N N . ASP A 1 238 ? 4.546 -25.096 7.678 1.00 48.06 238 ASP A N 1
ATOM 1901 C CA . ASP A 1 238 ? 5.486 -26.149 7.268 1.00 48.06 238 ASP A CA 1
ATOM 1902 C C . ASP A 1 238 ? 6.663 -26.246 8.254 1.00 48.06 238 ASP A C 1
ATOM 1904 O O . ASP A 1 238 ? 7.125 -25.182 8.739 1.00 48.06 238 ASP A O 1
#

pLDDT: mean 78.44, std 24.7, range [25.88, 97.81]

InterPro domains:
  IPR049341 TRADD-like N-terminal domain [PF20694] (137-199)

Organism: NCBI:txid174260

Radius of gyration: 37.97 Å; chains: 1; bounding box: 112×72×101 Å

Sequence (238 aa):
MKQVRDQLQQVNTNVRDQQQVNVDIRDQLQQISMEVRDQQQVNVDQFQQLNQRLDYLTTLLSVRISVESYSPSGQTISPSHFPNVPELQVASGSERMVAVPIHQEQSQSEGAEETSGEHLEGNHQDPSTYIWKVILSFKETFNDLLEFLRVQLGVSVASISKGSLLITVTCSSLQILEGLWKNYCSGHLNEVVQQKLVTPDVLERLQLSDLKLKTTITEEEYKKCKEFFLPADQVRPD

Secondary structure (DSSP, 8-state):
-HHHHHHHHHHHHHHHHHHHHHHHHHHHHHHHHHHHHHHHHHHHHHHHHHHHHHHHHHTEEEEEEEEEEEEE-S----TT-S--------------------------------------------HHHHHHHHHTT-HHHHHHHHHIIIIIS--EEEEEETTTEEEEEE-SSHHHHHHHHHHHHTSHHHHHHHHHHS-HHHHHHHTEEEEEEEEE--HHHHHHHHHHHS-GGG----